Protein AF-A0A542KG30-F1 (afdb_monomer_lite)

Foldseek 3Di:
DLQVVVLVLVVVLVVVQQCCLAPNPQLCNLVQADQQAKEDEVVVGDIATGSNSSSVVRNPDAPQKHKDKDKDPWDKAAPDPFKIKIKIKIFMAIDHPHPDDDDDDDHTQFTWIKIWIWGQDPVRRIHTRYIYTYTPGHDAKDAFDDLQAAQDAPPVRHGDPDGCWIDGAQKIKGDKGWQAGSPPRDHDLDPLSRLLSQLSNQCVSLVHNLQWQEKEKEFQDPVCVVSSVVSLCVSCPPHPPRHHYDYDYDHDDDPSTGMIMITMGGHD

Secondary structure (DSSP, 8-state):
-HHHHHHHHHHHHHHHHHHHHHTS-GGGGGGGEEEEEEEEETTTTEEEESHHHHHHHHHTS-TT-EEEEEEEEEEEEEEETTEEEEEEEEEEEEESS--SSPPPP---SEEEEEEEEEEE-TTS-EEEEEEEEEEEE--S-EEE--TTS--PPPTTSPPPSS-SEEEETTEEEEPPB-S--TTT----SSHHHHHHHHHHHHHHHHS-GGGEEEEEEEES-GGGHHHHHHHHHHHTTT-SSPPEEEEEE---SSTT--EEEEEEEE--

Structure (mmCIF, N/CA/C/O backbone):
data_AF-A0A542KG30-F1
#
_entry.id   AF-A0A542KG30-F1
#
loop_
_atom_site.group_PDB
_atom_site.id
_atom_site.type_symbol
_atom_site.label_atom_id
_atom_site.label_alt_id
_atom_site.label_comp_id
_atom_site.label_asym_id
_atom_site.label_entity_id
_atom_site.label_seq_id
_atom_site.pdbx_PDB_ins_code
_atom_site.Cartn_x
_atom_site.Cartn_y
_atom_site.Cartn_z
_atom_site.occupancy
_atom_site.B_iso_or_equiv
_atom_site.auth_seq_id
_atom_site.auth_comp_id
_atom_site.auth_asym_id
_atom_site.auth_atom_id
_atom_site.pdbx_PDB_model_num
ATOM 1 N N . MET A 1 1 ? -16.023 -14.073 38.966 1.00 80.38 1 MET A N 1
ATOM 2 C CA . MET A 1 1 ? -17.230 -13.705 38.192 1.00 80.38 1 MET A CA 1
ATOM 3 C C . MET A 1 1 ? -17.156 -12.254 37.734 1.00 80.38 1 MET A C 1
ATOM 5 O O . MET A 1 1 ? -17.301 -12.015 36.548 1.00 80.38 1 MET A O 1
ATOM 9 N N . GLU A 1 2 ? -16.859 -11.304 38.626 1.00 87.50 2 GLU A N 1
ATOM 10 C CA . GLU A 1 2 ? -16.780 -9.867 38.296 1.00 87.50 2 GLU A CA 1
ATOM 11 C C . GLU A 1 2 ? -15.780 -9.532 37.181 1.00 87.50 2 GLU A C 1
ATOM 13 O O . GLU A 1 2 ? -16.165 -8.874 36.220 1.00 87.50 2 GLU A O 1
ATOM 18 N N . ASN A 1 3 ? -14.551 -10.064 37.226 1.00 89.88 3 ASN A N 1
ATOM 19 C CA . ASN A 1 3 ? -13.574 -9.842 36.147 1.00 89.88 3 ASN A CA 1
ATOM 20 C C . ASN A 1 3 ? -14.079 -10.339 34.787 1.00 89.88 3 ASN A C 1
ATOM 22 O O . ASN A 1 3 ? -13.940 -9.641 33.794 1.00 89.88 3 ASN A O 1
ATOM 26 N N . LEU A 1 4 ? -14.733 -11.504 34.744 1.00 93.94 4 LEU A N 1
ATOM 27 C CA . LEU A 1 4 ? -15.292 -12.051 33.504 1.00 93.94 4 LEU A CA 1
ATOM 28 C C . LEU A 1 4 ? -16.412 -11.156 32.944 1.00 93.94 4 LEU A C 1
ATOM 30 O O . LEU A 1 4 ? -16.515 -10.976 31.734 1.00 93.94 4 LEU A O 1
ATOM 34 N N . LEU A 1 5 ? -17.246 -10.581 33.818 1.00 96.12 5 LEU A N 1
ATOM 35 C CA . LEU A 1 5 ? -18.285 -9.629 33.417 1.00 96.12 5 LEU A CA 1
ATOM 36 C C . LEU A 1 5 ? -17.677 -8.319 32.897 1.00 96.12 5 LEU A C 1
ATOM 38 O O . LEU A 1 5 ? -18.142 -7.800 31.884 1.00 96.12 5 LEU A O 1
ATOM 42 N N . ALA A 1 6 ? -16.626 -7.810 33.548 1.00 97.06 6 ALA A N 1
ATOM 43 C CA . ALA A 1 6 ? -15.893 -6.627 33.103 1.00 97.06 6 ALA A CA 1
ATOM 44 C C . ALA A 1 6 ? -15.217 -6.849 31.740 1.00 97.06 6 ALA A C 1
ATOM 46 O O . ALA A 1 6 ? -15.361 -6.019 30.842 1.00 97.06 6 ALA A O 1
ATOM 47 N N . GLU A 1 7 ? -14.557 -7.995 31.548 1.00 97.50 7 GLU A N 1
ATOM 48 C CA . GLU A 1 7 ? -13.955 -8.380 30.267 1.00 97.50 7 GLU A CA 1
ATOM 49 C C . GLU A 1 7 ? -14.995 -8.404 29.148 1.00 97.50 7 GLU A C 1
ATOM 51 O O . GLU A 1 7 ? -14.792 -7.786 28.103 1.00 97.50 7 GLU A O 1
ATOM 56 N N . ARG A 1 8 ? -16.144 -9.051 29.384 1.00 98.00 8 ARG A N 1
ATOM 57 C CA . ARG A 1 8 ? -17.229 -9.131 28.396 1.00 98.00 8 ARG A CA 1
ATOM 58 C C . ARG A 1 8 ? -17.868 -7.779 28.106 1.00 98.00 8 ARG A C 1
ATOM 60 O O . ARG A 1 8 ? -18.222 -7.522 26.958 1.00 98.00 8 ARG A O 1
ATOM 67 N N . ALA A 1 9 ? -17.995 -6.909 29.106 1.00 98.19 9 ALA A N 1
ATOM 68 C CA . ALA A 1 9 ? -18.477 -5.546 28.901 1.00 98.19 9 ALA A CA 1
ATOM 69 C C . ALA A 1 9 ? -17.519 -4.744 28.003 1.00 98.19 9 ALA A C 1
ATOM 71 O O . ALA A 1 9 ? -17.963 -4.121 27.040 1.00 98.19 9 ALA A O 1
ATOM 72 N N . CYS A 1 10 ? -16.209 -4.816 28.258 1.00 98.56 10 CYS A N 1
ATOM 73 C CA . CYS A 1 10 ? -15.200 -4.132 27.446 1.00 98.56 10 CYS A CA 1
ATOM 74 C C . CYS A 1 10 ? -15.126 -4.693 26.019 1.00 98.56 10 CYS A C 1
ATOM 76 O O . CYS A 1 10 ? -15.112 -3.933 25.054 1.00 98.56 10 CYS A O 1
ATOM 78 N N . GLU A 1 11 ? -15.145 -6.019 25.862 1.00 98.25 11 GLU A N 1
ATOM 79 C CA . GLU A 1 11 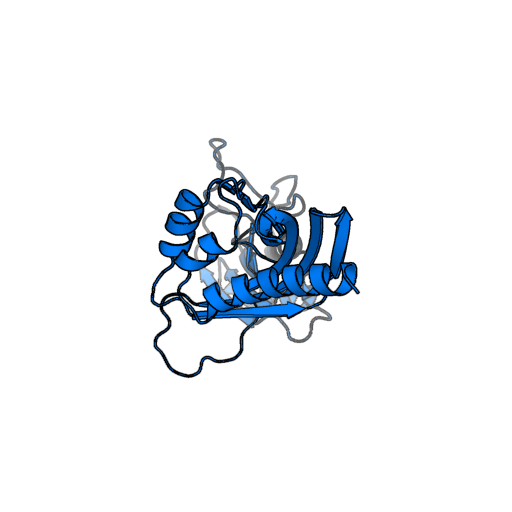? -15.192 -6.675 24.550 1.00 98.25 11 GLU A CA 1
ATOM 80 C C . GLU A 1 11 ? -16.420 -6.231 23.746 1.00 98.25 11 GLU A C 1
ATOM 82 O O . GLU A 1 11 ? -16.314 -5.918 22.559 1.00 98.25 11 GLU A O 1
ATOM 87 N N . ARG A 1 12 ? -17.582 -6.124 24.398 1.00 98.31 12 ARG A N 1
ATOM 88 C CA . ARG A 1 12 ? -18.803 -5.647 23.751 1.00 98.31 12 ARG A CA 1
ATOM 89 C C . ARG A 1 12 ? -18.669 -4.212 23.245 1.00 98.31 12 ARG A C 1
ATOM 91 O O . ARG A 1 12 ? -19.091 -3.956 22.127 1.00 98.31 12 ARG A O 1
ATOM 98 N N . LEU A 1 13 ? -18.022 -3.307 23.985 1.00 98.50 13 LEU A N 1
ATOM 99 C CA . LEU A 1 13 ? -17.750 -1.943 23.500 1.00 98.50 13 LEU A CA 1
ATOM 100 C C . LEU A 1 13 ? -16.895 -1.941 22.225 1.00 98.50 13 LEU A C 1
ATOM 102 O O . LEU A 1 13 ? -17.155 -1.164 21.306 1.00 98.50 13 LEU A O 1
ATOM 106 N N . ILE A 1 14 ? -15.891 -2.822 22.147 1.00 98.38 14 ILE A N 1
ATOM 107 C CA . ILE A 1 14 ? -15.036 -2.965 20.959 1.00 98.38 14 ILE A CA 1
ATOM 108 C C . ILE A 1 14 ? -15.880 -3.370 19.745 1.00 98.38 14 ILE A C 1
ATOM 110 O O . ILE A 1 14 ? -15.743 -2.769 18.675 1.00 98.38 14 ILE A O 1
ATOM 114 N N . LEU A 1 15 ? -16.744 -4.373 19.920 1.00 97.88 15 LEU A N 1
ATOM 115 C CA . LEU A 1 15 ? -17.607 -4.906 18.866 1.00 97.88 15 LEU A CA 1
ATOM 116 C C . LEU A 1 15 ? -18.713 -3.916 18.474 1.00 97.88 15 LEU A C 1
ATOM 118 O O . LEU A 1 15 ? -18.938 -3.693 17.285 1.00 97.88 15 LEU A O 1
ATOM 122 N N . ASP A 1 16 ? -19.346 -3.263 19.446 1.00 98.31 16 ASP A N 1
ATOM 123 C CA . ASP A 1 16 ? -20.390 -2.262 19.218 1.00 98.31 16 ASP A CA 1
ATOM 124 C C . ASP A 1 16 ? -19.833 -1.050 18.466 1.00 98.31 16 ASP A C 1
ATOM 126 O O . ASP A 1 16 ? -20.499 -0.514 17.578 1.00 98.31 16 ASP A O 1
ATOM 130 N N . PHE A 1 17 ? -18.592 -0.644 18.752 1.00 98.38 17 PHE A N 1
ATOM 131 C CA . PHE A 1 17 ? -17.937 0.433 18.013 1.00 98.38 17 PHE A CA 1
ATOM 132 C C . PHE A 1 17 ? -17.840 0.103 16.524 1.00 98.38 17 PHE A C 1
ATOM 134 O O . PHE A 1 17 ? -18.236 0.911 15.684 1.00 98.38 17 PHE A O 1
ATOM 141 N N . VAL A 1 18 ? -17.327 -1.080 16.169 1.00 97.19 18 VAL A N 1
ATOM 142 C CA . VAL A 1 18 ? -17.179 -1.445 14.752 1.00 97.19 18 VAL A CA 1
ATOM 143 C C . VAL A 1 18 ? -18.524 -1.727 14.093 1.00 97.19 18 VAL A C 1
ATOM 145 O O . VAL A 1 18 ? -18.718 -1.336 12.944 1.00 97.19 18 VAL A O 1
ATOM 148 N N . HIS A 1 19 ? -19.477 -2.300 14.831 1.00 97.56 19 HIS A N 1
ATOM 149 C CA . HIS A 1 19 ? -20.840 -2.513 14.359 1.00 97.56 19 HIS A CA 1
ATOM 150 C C . HIS A 1 19 ? -21.508 -1.188 13.978 1.00 97.56 19 HIS A C 1
ATOM 152 O O . HIS A 1 19 ? -22.005 -1.055 12.863 1.00 97.56 19 HIS A O 1
ATOM 158 N N . ARG A 1 20 ? -21.445 -0.171 14.847 1.00 97.44 20 ARG A N 1
ATOM 159 C CA . ARG A 1 20 ? -21.980 1.172 14.565 1.00 97.44 20 ARG A CA 1
ATOM 160 C C . ARG A 1 20 ? -21.289 1.841 13.370 1.00 97.44 20 ARG A C 1
ATOM 162 O O . ARG A 1 20 ? -21.942 2.571 12.639 1.00 97.44 20 ARG A O 1
ATOM 169 N N . LEU A 1 21 ? -19.998 1.585 13.130 1.00 96.31 21 LEU A N 1
ATOM 170 C CA . LEU A 1 21 ? -19.292 2.120 11.954 1.00 96.31 21 LEU A CA 1
ATOM 171 C C . LEU A 1 21 ? -19.657 1.443 10.628 1.00 96.31 21 LEU A C 1
ATOM 173 O O . LEU A 1 21 ? -19.486 2.073 9.580 1.00 96.31 21 LEU A O 1
ATOM 177 N N . ASP A 1 22 ? -20.043 0.167 10.670 1.00 95.88 22 ASP A N 1
ATOM 178 C CA . ASP A 1 22 ? -20.267 -0.666 9.484 1.00 95.88 22 ASP A CA 1
ATOM 179 C C . ASP A 1 22 ? -21.749 -0.825 9.125 1.00 95.88 22 ASP A C 1
ATOM 181 O O . ASP A 1 22 ? -22.086 -0.950 7.946 1.00 95.88 22 ASP A O 1
ATOM 185 N N . LEU A 1 23 ? -22.619 -0.879 10.133 1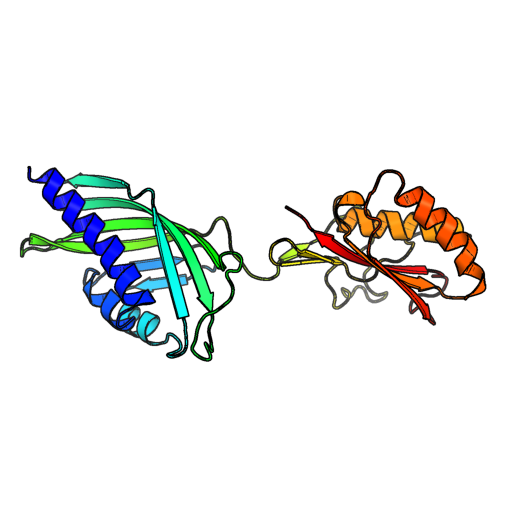.00 95.00 23 LEU A N 1
ATOM 186 C CA . LEU A 1 23 ? -24.037 -1.227 10.006 1.00 95.00 23 LEU A CA 1
ATOM 187 C C . LEU A 1 23 ? -24.983 -0.265 10.734 1.00 95.00 23 LEU A C 1
ATOM 189 O O . LEU A 1 23 ? -26.187 -0.355 10.520 1.00 95.00 23 LEU A O 1
ATOM 193 N N . GLY A 1 24 ? -24.467 0.607 11.601 1.00 92.00 24 GLY A N 1
ATOM 194 C CA . GLY A 1 24 ? -25.269 1.569 12.353 1.00 92.00 24 GLY A CA 1
ATOM 195 C C . GLY A 1 24 ? -24.979 3.012 11.959 1.00 92.00 24 GLY A C 1
ATOM 196 O O . GLY A 1 24 ? -24.455 3.291 10.884 1.00 92.00 24 GLY A O 1
ATOM 197 N N . GLU A 1 25 ? -25.297 3.922 12.877 1.00 94.94 25 GLU A N 1
ATOM 198 C CA . GLU A 1 25 ? -25.059 5.355 12.724 1.00 94.94 25 GLU A CA 1
ATOM 199 C C . GLU A 1 25 ? -23.664 5.724 13.243 1.00 94.94 25 GLU A C 1
ATOM 201 O O . GLU A 1 25 ? -23.448 5.715 14.462 1.00 94.94 25 GLU A O 1
ATOM 206 N N . PRO A 1 26 ? -22.697 6.094 12.384 1.00 96.31 26 PRO A N 1
ATOM 207 C CA . PRO A 1 26 ? -21.315 6.2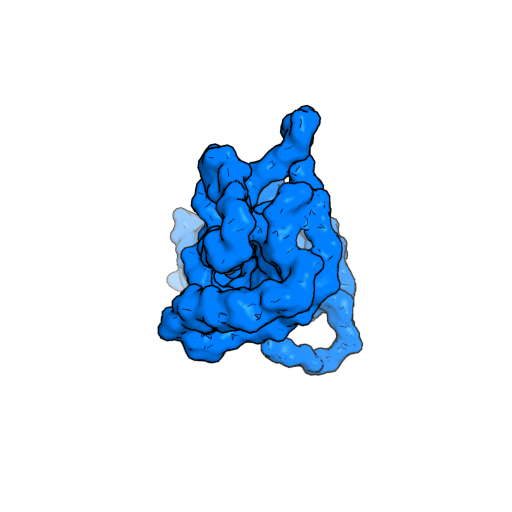40 12.821 1.00 96.31 26 PRO A CA 1
ATOM 208 C C . PRO A 1 26 ? -21.106 7.317 13.886 1.00 96.31 26 PRO A C 1
ATOM 210 O O . PRO A 1 26 ? -20.252 7.149 14.749 1.00 96.31 26 PRO A O 1
ATOM 213 N N . ALA A 1 27 ? -21.899 8.393 13.879 1.00 97.50 27 ALA A N 1
ATOM 214 C CA . ALA A 1 27 ? -21.835 9.442 14.899 1.00 97.50 27 ALA A CA 1
ATOM 215 C C . ALA A 1 27 ? -22.077 8.900 16.323 1.00 97.50 27 ALA A C 1
ATOM 217 O O . ALA A 1 27 ? -21.493 9.394 17.288 1.00 97.50 27 ALA A O 1
ATOM 218 N N . THR A 1 28 ? -22.892 7.848 16.458 1.00 98.12 28 THR A N 1
ATOM 219 C CA . THR A 1 28 ? -23.265 7.272 17.759 1.00 98.12 28 THR A CA 1
ATOM 220 C C . THR A 1 28 ? -22.117 6.528 18.432 1.00 98.12 28 THR A 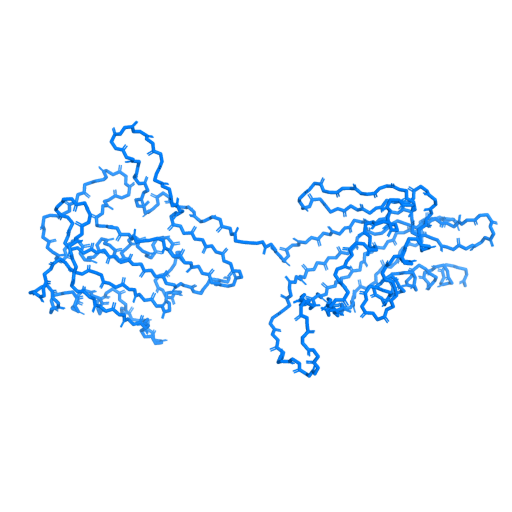C 1
ATOM 222 O O . THR A 1 28 ? -22.201 6.256 19.624 1.00 98.12 28 THR A O 1
ATOM 225 N N . VAL A 1 29 ? -21.004 6.221 17.749 1.00 98.06 29 VAL A N 1
ATOM 226 C CA . VAL A 1 29 ? -19.842 5.600 18.420 1.00 98.06 29 VAL A CA 1
ATOM 227 C C . VAL A 1 29 ? -19.302 6.459 19.559 1.00 98.06 29 VAL A C 1
ATOM 229 O O . VAL A 1 29 ? -18.720 5.918 20.491 1.00 98.06 29 VAL A O 1
ATOM 232 N N . ALA A 1 30 ? -19.522 7.776 19.513 1.00 98.38 30 ALA A N 1
ATOM 233 C CA . ALA A 1 30 ? -19.139 8.695 20.575 1.00 98.38 30 ALA A CA 1
ATOM 234 C C . ALA A 1 30 ? -19.770 8.333 21.933 1.00 98.38 30 ALA A C 1
ATOM 236 O O . ALA A 1 30 ? -19.153 8.534 22.973 1.00 98.38 30 ALA A O 1
ATOM 237 N N . GLU A 1 31 ? -20.967 7.745 21.945 1.00 98.19 31 GLU A N 1
ATOM 238 C CA . GLU A 1 31 ? -21.658 7.330 23.175 1.00 98.19 31 GLU A CA 1
ATOM 239 C C . GLU A 1 31 ? -20.958 6.171 23.895 1.00 98.19 31 GLU A C 1
ATOM 241 O O . GLU A 1 31 ? -21.182 5.967 25.083 1.00 98.19 31 GLU A O 1
ATOM 246 N N . LEU A 1 32 ? -20.097 5.429 23.192 1.00 98.50 32 LEU A N 1
ATOM 247 C CA . LEU A 1 32 ? -19.308 4.339 23.770 1.00 98.50 32 LEU A CA 1
ATOM 248 C C . LEU A 1 32 ? -18.095 4.846 24.560 1.00 98.50 32 LEU A C 1
ATOM 250 O O . LEU A 1 32 ? -17.443 4.056 25.243 1.00 98.50 32 LEU A O 1
ATOM 254 N N . PHE A 1 33 ? -17.764 6.135 24.445 1.00 98.75 33 PHE A N 1
ATOM 255 C CA . PHE A 1 33 ? -16.618 6.750 25.105 1.00 98.75 33 PHE A CA 1
ATOM 256 C C . PHE A 1 33 ? -17.016 7.450 26.398 1.00 98.75 33 PHE A C 1
ATOM 258 O O . PHE A 1 33 ? -18.158 7.884 26.553 1.00 98.75 33 PHE A O 1
ATOM 265 N N . THR A 1 34 ? -16.058 7.633 27.306 1.00 98.56 34 THR A N 1
ATOM 266 C CA . THR A 1 34 ? -16.169 8.614 28.391 1.00 98.56 34 THR A CA 1
ATOM 267 C C . THR A 1 34 ? -16.312 10.032 27.821 1.00 98.56 34 THR A C 1
ATOM 269 O O . THR A 1 34 ? -16.085 10.273 26.634 1.00 98.56 34 THR A O 1
ATOM 272 N N . GLU A 1 35 ? -16.741 10.989 28.644 1.00 97.81 35 GLU A N 1
ATOM 273 C CA . GLU A 1 35 ? -16.917 12.382 28.205 1.00 97.81 35 GLU A CA 1
ATOM 274 C C . GLU A 1 35 ? -15.598 13.001 27.706 1.00 97.81 35 GLU A C 1
ATOM 276 O O . GLU A 1 35 ? -15.578 13.647 26.658 1.00 97.81 35 GLU A O 1
ATOM 281 N N . ASP A 1 36 ? -14.498 12.682 28.394 1.00 98.06 36 ASP A N 1
ATOM 282 C CA . ASP A 1 36 ? -13.099 13.005 28.080 1.00 98.06 36 ASP A CA 1
ATOM 283 C C . ASP A 1 36 ? -12.436 12.012 27.102 1.00 98.06 36 ASP A C 1
ATOM 285 O O . ASP A 1 36 ? -11.216 11.999 26.957 1.00 98.06 36 ASP A O 1
ATOM 289 N N . GLY A 1 37 ? -13.216 11.142 26.455 1.00 98.19 37 GLY A N 1
ATOM 290 C CA . GLY A 1 37 ? -12.682 10.039 25.665 1.00 98.19 37 GLY A CA 1
ATOM 291 C C . GLY A 1 37 ? -11.840 10.486 24.468 1.00 98.19 37 GLY A C 1
ATOM 292 O O . GLY A 1 37 ? -12.140 11.481 23.804 1.00 98.19 37 GLY A O 1
ATOM 293 N N . VAL A 1 38 ? -10.798 9.713 24.153 1.00 98.56 38 VAL A N 1
ATOM 294 C CA . VAL A 1 38 ? -9.840 10.033 23.081 1.00 98.56 38 VAL A CA 1
ATOM 295 C C . VAL A 1 38 ? -9.819 8.951 22.008 1.00 98.56 38 VAL A C 1
ATOM 297 O O . VAL A 1 38 ? -9.747 7.761 22.309 1.00 98.56 38 VAL A O 1
ATOM 300 N N . CYS A 1 39 ? -9.777 9.353 20.738 1.00 97.88 39 CYS A N 1
ATOM 301 C CA . CYS A 1 39 ? -9.402 8.469 19.640 1.00 97.88 39 CYS A CA 1
ATOM 302 C C . CYS A 1 39 ? -8.213 9.043 18.867 1.00 97.88 39 CYS A C 1
ATOM 304 O O . CYS A 1 39 ? -8.199 10.222 18.509 1.00 97.88 39 CYS A O 1
ATOM 306 N N . GLN A 1 40 ? -7.205 8.213 18.610 1.00 97.38 40 GLN A N 1
ATOM 307 C CA . GLN A 1 40 ? -5.964 8.650 17.981 1.00 97.38 40 GLN A CA 1
ATOM 308 C C . GLN A 1 40 ? -5.457 7.673 16.920 1.00 97.38 40 GLN A C 1
ATOM 310 O O . GLN A 1 40 ? -5.647 6.460 17.002 1.00 97.38 40 GLN A O 1
ATOM 315 N N . TRP A 1 41 ? -4.792 8.240 15.921 1.00 94.69 41 TRP A N 1
ATOM 316 C CA . TRP A 1 41 ? -4.138 7.563 14.811 1.00 94.69 41 TRP A CA 1
ATOM 317 C C . TRP A 1 41 ? -2.703 8.094 14.766 1.00 94.69 41 TRP A C 1
ATOM 319 O O . TRP A 1 41 ? -2.487 9.189 14.236 1.00 94.69 41 TRP A O 1
ATOM 329 N N . PRO A 1 42 ? -1.734 7.377 15.367 1.00 89.38 42 PRO A N 1
ATOM 330 C CA . PRO A 1 42 ? -0.334 7.798 15.357 1.00 89.38 42 PRO A CA 1
ATOM 331 C C . PRO A 1 42 ? 0.179 7.995 13.928 1.00 89.38 42 PRO A C 1
ATOM 333 O O . PRO A 1 42 ? 0.812 9.005 13.622 1.00 89.38 42 PRO A O 1
ATOM 336 N N . GLU A 1 43 ? -0.206 7.082 13.032 1.00 78.19 43 GLU A N 1
ATOM 337 C CA . GLU A 1 43 ? -0.015 7.226 11.592 1.00 78.19 43 GLU A CA 1
ATOM 338 C C . GLU A 1 43 ? -0.848 8.415 11.077 1.00 78.19 43 GLU A C 1
ATOM 340 O O . GLU A 1 43 ? -2.084 8.385 11.088 1.00 78.19 43 GLU A O 1
ATOM 345 N N . GLY A 1 44 ? -0.172 9.488 10.656 1.00 76.88 44 GLY A N 1
ATOM 346 C CA . GLY A 1 44 ? -0.804 10.750 10.249 1.00 76.88 44 GLY A CA 1
ATOM 347 C C . GLY A 1 44 ? -1.076 11.742 11.387 1.00 76.88 44 GLY A C 1
ATOM 348 O O . GLY A 1 44 ? -1.742 12.746 11.144 1.00 76.88 44 GLY A O 1
ATOM 349 N N . GLN A 1 45 ? -0.571 11.480 12.602 1.00 87.44 45 GLN A N 1
ATOM 350 C CA . GLN A 1 45 ? -0.579 12.404 13.750 1.00 87.44 45 GLN A CA 1
ATOM 351 C C . GLN A 1 45 ? -1.966 12.977 14.096 1.00 87.44 45 GLN A C 1
ATOM 353 O O . GLN A 1 45 ? -2.099 14.122 14.530 1.00 87.44 45 GLN A O 1
ATOM 358 N N . ARG A 1 46 ? -3.030 12.186 13.909 1.00 93.88 46 ARG A N 1
ATOM 359 C CA . ARG A 1 46 ? -4.405 12.633 14.163 1.00 93.88 46 ARG A CA 1
ATOM 360 C C . ARG A 1 46 ? -4.852 12.230 15.562 1.00 93.88 46 ARG A C 1
ATOM 362 O O . ARG A 1 46 ? -4.783 11.057 15.926 1.00 93.88 46 ARG A O 1
ATOM 369 N N . ARG A 1 47 ? -5.420 13.180 16.301 1.00 97.38 47 ARG A N 1
ATOM 370 C CA . ARG A 1 47 ? -6.028 12.967 17.619 1.00 97.38 47 ARG A CA 1
ATOM 371 C C . ARG A 1 47 ? -7.350 13.720 17.705 1.00 97.38 47 ARG A C 1
ATOM 373 O O . ARG A 1 47 ? -7.415 14.879 17.313 1.00 97.38 47 ARG A O 1
ATOM 380 N N . ILE A 1 48 ? -8.380 13.051 18.208 1.00 98.25 48 ILE A N 1
ATOM 381 C CA . ILE A 1 48 ? -9.706 13.613 18.463 1.00 98.25 48 ILE A CA 1
ATOM 382 C C . ILE A 1 48 ? -10.039 13.338 19.925 1.00 98.25 48 ILE A C 1
ATOM 384 O O . ILE A 1 48 ? -9.923 12.201 20.382 1.00 98.25 48 ILE A O 1
ATOM 388 N N . GLU A 1 49 ? -10.426 14.377 20.652 1.00 98.38 49 GLU A N 1
ATOM 389 C CA . GLU A 1 49 ? -10.609 14.339 22.100 1.00 98.38 49 GLU A CA 1
ATOM 390 C C . GLU A 1 49 ? -11.951 14.956 22.477 1.00 98.38 49 GLU A C 1
ATOM 392 O O . GLU A 1 49 ? -12.326 16.009 21.960 1.00 98.38 49 GLU A O 1
ATOM 397 N N . GLY A 1 50 ? -12.672 14.272 23.361 1.00 98.31 50 GLY A N 1
ATOM 398 C CA . GLY A 1 50 ? -13.998 14.658 23.814 1.00 98.31 50 GLY A CA 1
ATOM 399 C C . GLY A 1 50 ? -15.120 14.035 22.985 1.00 98.31 50 GLY A C 1
ATOM 400 O O . GLY A 1 50 ? -15.061 13.937 21.753 1.00 98.31 50 GLY A O 1
ATOM 401 N N . ARG A 1 51 ? -16.194 13.640 23.675 1.00 97.94 51 ARG A N 1
ATOM 402 C CA . ARG A 1 51 ? -17.353 12.958 23.077 1.00 97.94 51 ARG A CA 1
ATOM 403 C C . ARG A 1 51 ? -17.973 13.735 21.907 1.00 97.94 51 ARG A C 1
ATOM 405 O O . ARG A 1 51 ? -18.315 13.140 20.885 1.00 97.94 51 ARG A O 1
ATOM 412 N N .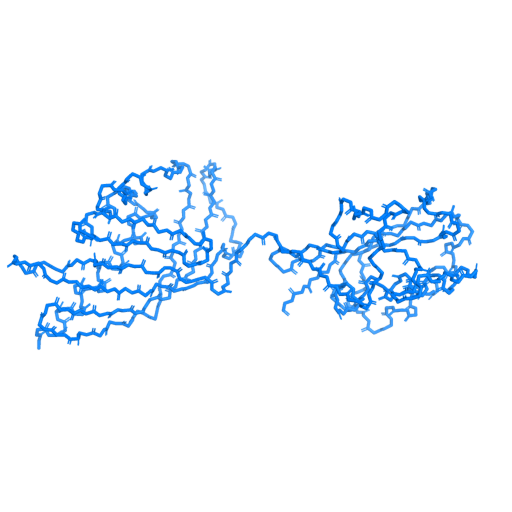 ASP A 1 52 ? -18.083 15.054 22.014 1.00 98.31 52 ASP A N 1
ATOM 413 C CA . ASP A 1 52 ? -18.696 15.887 20.971 1.00 98.31 52 ASP A CA 1
ATOM 414 C C . ASP A 1 52 ? -17.832 15.997 19.708 1.00 98.31 52 ASP A C 1
ATOM 416 O O . ASP A 1 52 ? -18.343 15.916 18.583 1.00 98.31 52 ASP A O 1
ATOM 420 N N . ALA A 1 53 ? -16.512 16.096 19.880 1.00 98.31 53 ALA A N 1
ATOM 421 C CA . ALA A 1 53 ? -15.567 16.093 18.770 1.00 98.31 53 ALA A CA 1
ATOM 422 C C . ALA A 1 53 ? -15.557 14.731 18.062 1.00 98.31 53 ALA A C 1
ATOM 424 O O . ALA A 1 53 ? -15.587 14.672 16.831 1.00 98.31 53 ALA A O 1
ATOM 425 N N . LEU A 1 54 ? -15.595 13.633 18.828 1.00 98.50 54 LEU A N 1
ATOM 426 C CA . LEU A 1 54 ? -15.724 12.280 18.284 1.00 98.50 54 LEU A CA 1
ATOM 427 C C . LEU A 1 54 ? -17.021 12.129 17.481 1.00 98.50 54 LEU A C 1
ATOM 429 O O . LEU A 1 54 ? -16.979 11.635 16.353 1.00 98.50 54 LEU A O 1
ATOM 433 N N . ARG A 1 55 ? -18.158 12.601 18.009 1.00 98.44 55 ARG A N 1
ATOM 434 C CA . ARG A 1 55 ? -19.452 12.548 17.308 1.00 98.44 55 ARG A CA 1
ATOM 435 C C . ARG A 1 55 ? -19.384 13.262 15.965 1.00 98.44 55 ARG A C 1
ATOM 437 O O . ARG A 1 55 ? -19.800 12.702 14.955 1.00 98.44 55 ARG A O 1
ATOM 444 N N . THR A 1 56 ? -18.817 14.466 15.954 1.00 98.25 56 THR A N 1
ATOM 445 C CA . THR A 1 56 ? -18.643 15.273 14.740 1.00 98.25 56 THR A CA 1
ATOM 446 C C . THR A 1 56 ? -17.752 14.555 13.731 1.00 98.25 56 THR A C 1
ATOM 448 O O . THR A 1 56 ? -18.121 14.389 12.570 1.00 98.25 56 THR A O 1
ATOM 451 N N . TYR A 1 57 ? -16.598 14.062 14.183 1.00 97.31 57 TYR A N 1
ATOM 452 C CA . TYR A 1 57 ? -15.628 13.380 13.335 1.00 97.31 57 TYR A CA 1
ATOM 453 C C . TYR A 1 57 ? -16.198 12.110 12.691 1.00 97.31 57 TYR A C 1
ATOM 455 O O . TYR A 1 57 ? -16.077 11.916 11.481 1.00 97.31 57 TYR A O 1
ATOM 463 N N . PHE A 1 58 ? -16.834 11.237 13.478 1.00 96.88 58 PHE A N 1
ATOM 464 C CA . PHE A 1 58 ? -17.422 10.014 12.938 1.00 96.88 58 PHE A CA 1
ATOM 465 C C . PHE A 1 58 ? -18.705 10.286 12.145 1.00 96.88 58 PHE A C 1
ATOM 467 O O . PHE A 1 58 ? -18.970 9.564 11.189 1.00 96.88 58 PHE A O 1
ATOM 474 N N . GLY A 1 59 ? -19.456 11.339 12.471 1.00 96.38 59 GLY A N 1
ATOM 475 C CA . GLY A 1 59 ? -20.627 11.774 11.708 1.00 96.38 59 GLY A CA 1
ATOM 476 C C . GLY A 1 59 ? -20.296 12.334 10.323 1.00 96.38 59 GLY A C 1
ATOM 477 O O . GLY A 1 59 ? -21.095 12.189 9.409 1.00 96.38 59 GLY A O 1
ATOM 478 N N . ALA A 1 60 ? -19.096 12.887 10.120 1.00 95.62 60 ALA A N 1
ATOM 479 C CA . ALA A 1 60 ? -18.645 13.413 8.826 1.00 95.62 60 ALA A CA 1
ATOM 480 C C . ALA A 1 60 ? -18.290 12.326 7.784 1.00 95.62 60 ALA A C 1
ATOM 482 O O . ALA A 1 60 ? -17.719 12.621 6.731 1.00 95.62 60 ALA A O 1
ATOM 483 N N . ARG A 1 61 ? -18.563 11.047 8.072 1.00 91.69 61 ARG A N 1
ATOM 484 C CA . ARG A 1 61 ? -18.312 9.946 7.133 1.00 91.69 61 ARG A CA 1
ATOM 485 C C . ARG A 1 61 ? -19.267 10.047 5.932 1.00 91.69 61 ARG A C 1
ATOM 487 O O . ARG A 1 61 ? -20.438 10.351 6.134 1.00 91.69 61 ARG A O 1
ATOM 494 N N . PRO A 1 62 ? -18.804 9.741 4.704 1.00 91.31 62 PRO A N 1
ATOM 495 C CA . PRO A 1 62 ? -19.682 9.679 3.538 1.00 91.31 62 PRO A CA 1
ATOM 496 C C . PRO A 1 62 ? -20.838 8.701 3.766 1.00 91.31 62 PRO A C 1
ATOM 498 O O . PRO A 1 62 ? -20.611 7.585 4.239 1.00 91.31 62 PRO A O 1
ATOM 501 N N . ALA A 1 63 ? -22.059 9.116 3.426 1.00 87.88 63 ALA A N 1
ATOM 502 C CA . ALA A 1 63 ? -23.262 8.297 3.597 1.00 87.88 63 ALA A CA 1
ATOM 503 C C . ALA A 1 63 ? -23.275 7.060 2.679 1.00 87.88 63 ALA A C 1
ATOM 505 O O . ALA A 1 63 ? -23.897 6.052 2.991 1.00 87.88 63 ALA A O 1
ATOM 506 N N . ASP A 1 64 ? -22.550 7.124 1.564 1.00 90.44 64 ASP A N 1
ATOM 507 C CA . ASP A 1 64 ? -22.384 6.055 0.577 1.00 90.44 64 ASP A CA 1
ATOM 508 C C . ASP A 1 64 ? -21.178 5.139 0.866 1.00 90.44 64 ASP A C 1
ATOM 510 O O . ASP A 1 64 ? -20.804 4.303 0.037 1.00 90.44 64 ASP A O 1
ATOM 514 N N . ARG A 1 65 ? -20.544 5.286 2.037 1.00 92.75 65 ARG A N 1
ATOM 515 C CA . ARG A 1 65 ? -19.425 4.441 2.454 1.00 92.75 65 ARG A CA 1
ATOM 516 C C . ARG A 1 65 ? -19.923 3.067 2.882 1.00 92.75 65 ARG A C 1
ATOM 518 O O . ARG A 1 65 ? -20.498 2.902 3.955 1.00 92.75 65 ARG A O 1
ATOM 525 N N . LEU A 1 66 ? -19.549 2.049 2.119 1.00 92.88 66 LEU A N 1
ATOM 526 C CA . LEU A 1 66 ? -19.613 0.661 2.553 1.00 92.88 66 LEU A CA 1
ATOM 527 C C . LEU A 1 66 ? -18.339 0.321 3.336 1.00 92.88 66 LEU A C 1
ATOM 529 O O . LEU A 1 66 ? -17.234 0.444 2.805 1.00 92.88 66 LEU A O 1
ATOM 533 N N . SER A 1 67 ? -18.458 -0.151 4.580 1.00 93.88 67 SER A N 1
ATOM 534 C CA . SER A 1 67 ? -17.327 -0.763 5.289 1.00 93.88 67 SER A CA 1
ATOM 535 C C . SER A 1 67 ? -17.689 -2.036 6.039 1.00 93.88 67 SER A C 1
ATOM 537 O O . SER A 1 67 ? -18.806 -2.189 6.523 1.00 93.88 67 SER A O 1
ATOM 539 N N . ARG A 1 68 ? -16.734 -2.965 6.126 1.00 94.81 68 ARG A N 1
ATOM 540 C CA . ARG A 1 68 ? -16.814 -4.172 6.955 1.00 94.81 68 ARG A CA 1
ATOM 541 C C . ARG A 1 68 ? -15.484 -4.392 7.657 1.00 94.81 68 ARG A C 1
ATOM 543 O O . ARG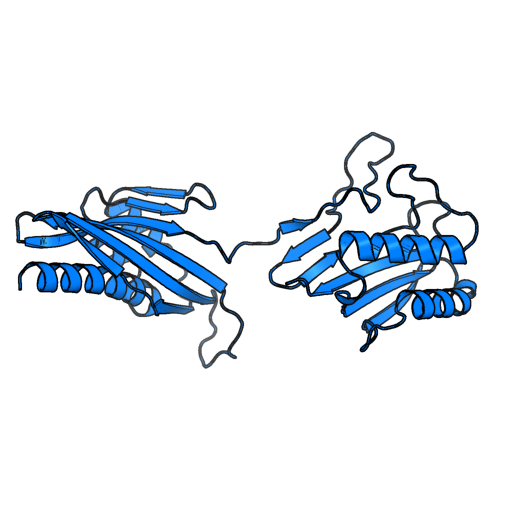 A 1 68 ? -14.448 -4.493 6.999 1.00 94.81 68 ARG A O 1
ATOM 550 N N . ARG A 1 69 ? -15.513 -4.468 8.982 1.00 96.19 69 ARG A N 1
ATOM 551 C CA . ARG A 1 69 ? -14.377 -4.820 9.828 1.00 96.19 69 ARG A CA 1
ATOM 552 C C . ARG A 1 69 ? -14.548 -6.238 10.331 1.00 96.19 69 ARG A C 1
ATOM 554 O O . ARG A 1 69 ? -15.492 -6.547 11.049 1.00 96.19 69 ARG A O 1
ATOM 561 N N . VAL A 1 70 ? -13.602 -7.091 9.968 1.00 95.81 70 VAL A N 1
ATOM 562 C CA . VAL A 1 70 ? -13.476 -8.426 10.547 1.00 95.81 70 VAL A CA 1
ATOM 563 C C . VAL A 1 70 ? -12.572 -8.297 11.764 1.00 95.81 70 VAL A C 1
ATOM 565 O O . VAL A 1 70 ? -11.387 -7.997 11.615 1.00 95.81 70 VAL A O 1
ATOM 568 N N . MET A 1 71 ? -13.152 -8.471 12.951 1.00 97.19 71 MET A N 1
ATOM 569 C CA . MET A 1 71 ? -12.443 -8.407 14.230 1.00 97.19 71 MET A CA 1
ATOM 570 C C . MET A 1 71 ? -11.976 -9.799 14.654 1.00 97.19 71 MET A C 1
ATOM 572 O O . MET A 1 71 ? -12.718 -10.768 14.511 1.00 97.19 71 MET A O 1
ATOM 576 N N . SER A 1 72 ? -10.768 -9.894 15.205 1.00 96.38 72 SER A N 1
ATOM 577 C CA . SER A 1 72 ? -10.222 -11.128 15.783 1.00 96.38 72 SER A CA 1
ATOM 578 C C . SER A 1 72 ? -9.230 -10.806 16.904 1.00 96.38 72 SER A C 1
ATOM 580 O O . SER A 1 72 ? -8.896 -9.642 17.136 1.00 96.38 72 SER A O 1
ATOM 582 N N . ASN A 1 73 ? -8.752 -11.840 17.602 1.00 97.31 73 ASN A N 1
ATOM 583 C CA . ASN A 1 73 ? -7.676 -11.750 18.594 1.00 97.31 73 ASN A CA 1
ATOM 584 C C . ASN A 1 73 ? -7.951 -10.667 19.655 1.00 97.31 73 ASN A C 1
ATOM 586 O O . ASN A 1 73 ? -7.052 -9.918 20.036 1.00 97.31 73 ASN A O 1
ATOM 590 N N . VAL A 1 74 ? -9.209 -10.559 20.095 1.00 97.94 74 VAL A N 1
ATOM 591 C CA . VAL A 1 74 ? -9.616 -9.604 21.126 1.00 97.94 74 VAL A CA 1
ATOM 592 C C . VAL A 1 74 ? -9.127 -10.115 22.473 1.00 97.94 74 VAL A C 1
ATOM 594 O O . VAL A 1 74 ? -9.553 -11.167 22.945 1.00 97.94 74 VAL A O 1
ATOM 597 N N . ARG A 1 75 ? -8.213 -9.369 23.085 1.00 98.25 75 ARG A N 1
ATOM 598 C CA . ARG A 1 75 ? -7.652 -9.673 24.397 1.00 98.25 75 ARG A CA 1
ATOM 599 C C . ARG A 1 75 ? -7.910 -8.499 25.320 1.00 98.25 75 ARG A C 1
ATOM 601 O O . ARG A 1 75 ? -7.282 -7.457 25.159 1.00 98.25 75 ARG A O 1
ATOM 608 N N . VAL A 1 76 ? -8.791 -8.694 26.292 1.00 98.62 76 VAL A N 1
ATOM 609 C CA . VAL A 1 76 ? -9.049 -7.735 27.371 1.00 98.62 76 VAL A CA 1
ATOM 610 C C . VAL A 1 76 ? -8.242 -8.143 28.602 1.00 98.62 76 VAL A C 1
ATOM 612 O O . VAL A 1 76 ? -8.074 -9.329 28.869 1.00 98.62 76 VAL A O 1
ATOM 615 N N . THR A 1 77 ? -7.714 -7.168 29.335 1.00 98.44 77 THR A N 1
ATOM 616 C CA . THR A 1 77 ? -7.053 -7.360 30.630 1.00 98.44 77 THR A CA 1
ATOM 617 C C . THR A 1 77 ? -7.654 -6.377 31.628 1.00 98.44 77 THR A C 1
ATOM 619 O O . THR A 1 77 ? -7.518 -5.167 31.461 1.00 98.44 77 THR A O 1
ATOM 622 N N . VAL A 1 78 ? -8.323 -6.881 32.667 1.00 98.19 78 VAL A N 1
ATOM 623 C CA . VAL A 1 78 ? -8.821 -6.048 33.775 1.00 98.19 78 VAL A CA 1
ATOM 624 C C . VAL A 1 78 ? -7.635 -5.647 34.646 1.00 98.19 78 VAL A C 1
ATOM 626 O O . VAL A 1 78 ? -6.955 -6.503 35.209 1.00 98.19 78 VAL A O 1
ATOM 629 N N . THR A 1 79 ? -7.361 -4.348 34.728 1.00 97.56 79 THR A N 1
ATOM 630 C CA . THR A 1 79 ? -6.180 -3.795 35.412 1.00 97.56 79 THR A CA 1
ATOM 631 C C . THR A 1 79 ? -6.493 -3.261 36.807 1.00 97.56 79 THR A C 1
ATOM 633 O O . THR A 1 79 ? -5.579 -3.005 37.586 1.00 97.56 79 THR A O 1
ATOM 636 N N . GLY A 1 80 ? -7.773 -3.102 37.138 1.00 96.25 80 GLY A N 1
ATOM 637 C CA . GLY A 1 80 ? -8.251 -2.669 38.445 1.00 96.25 80 GLY A CA 1
ATOM 638 C C . GLY A 1 80 ? -9.777 -2.761 38.542 1.00 96.25 80 GLY A C 1
ATOM 639 O O . GLY A 1 80 ? -10.418 -3.197 37.586 1.00 96.25 80 GLY A O 1
ATOM 640 N N . PRO A 1 81 ? -10.375 -2.334 39.670 1.00 95.44 81 PRO A N 1
ATOM 641 C CA . PRO A 1 81 ? -11.827 -2.406 39.878 1.00 95.44 81 PRO A CA 1
ATOM 642 C C . PRO A 1 81 ? -12.643 -1.676 38.801 1.00 95.44 81 PRO A C 1
ATOM 644 O O . PRO A 1 81 ? -13.700 -2.152 38.392 1.00 95.44 81 PRO A O 1
ATOM 647 N N . ASP A 1 82 ? -12.105 -0.555 38.312 1.00 97.75 82 ASP A N 1
ATOM 648 C CA . ASP A 1 82 ? -12.779 0.353 37.379 1.00 97.75 82 ASP A CA 1
ATOM 649 C C . ASP A 1 82 ? -11.947 0.637 36.118 1.00 97.75 82 ASP A C 1
ATOM 651 O O . ASP A 1 82 ? -12.227 1.585 35.382 1.00 97.75 82 ASP A O 1
ATOM 655 N N . THR A 1 83 ? -10.897 -0.152 35.866 1.00 98.50 83 THR A N 1
ATOM 656 C CA . THR A 1 83 ? -10.000 0.031 34.716 1.00 98.50 83 THR A CA 1
ATOM 657 C C . THR A 1 83 ? -9.692 -1.286 34.014 1.00 98.50 83 THR A C 1
ATOM 659 O O . THR A 1 83 ? -9.510 -2.331 34.642 1.00 98.50 83 THR A O 1
ATOM 662 N N . ALA A 1 84 ? -9.605 -1.227 32.688 1.00 98.75 84 ALA A N 1
ATOM 663 C CA . ALA A 1 84 ? -9.167 -2.339 31.855 1.00 98.75 84 ALA A CA 1
ATOM 664 C C . ALA A 1 84 ? -8.443 -1.818 30.611 1.00 98.75 84 ALA A C 1
ATOM 666 O O . ALA A 1 84 ? -8.604 -0.659 30.222 1.00 98.75 84 ALA A O 1
ATOM 667 N N . THR A 1 85 ? -7.680 -2.684 29.958 1.00 98.75 85 THR A N 1
ATOM 668 C CA . THR A 1 85 ? -7.079 -2.422 28.647 1.00 98.75 85 THR A CA 1
ATOM 669 C C . THR A 1 85 ? -7.414 -3.542 27.677 1.00 98.75 85 THR A C 1
ATOM 671 O O . THR A 1 85 ? -7.756 -4.652 28.092 1.00 98.75 85 THR A O 1
ATOM 674 N N . ALA A 1 86 ? -7.334 -3.274 26.377 1.00 98.75 86 ALA A N 1
ATOM 675 C CA . ALA A 1 86 ? -7.449 -4.328 25.382 1.00 98.75 86 ALA A CA 1
ATOM 676 C C . ALA A 1 86 ? -6.579 -4.099 24.154 1.00 98.75 86 ALA A C 1
ATOM 678 O O . ALA A 1 86 ? -6.293 -2.969 23.765 1.00 98.75 86 ALA A O 1
ATOM 679 N N . THR A 1 87 ? -6.241 -5.208 23.503 1.00 98.62 87 THR A N 1
ATOM 680 C CA . THR A 1 87 ? -5.774 -5.224 22.118 1.00 98.62 87 THR A CA 1
ATOM 681 C C . THR A 1 87 ? -6.789 -5.990 21.284 1.00 98.62 87 THR A C 1
ATOM 683 O O . THR A 1 87 ? -7.212 -7.080 21.672 1.00 98.62 87 THR A O 1
ATOM 686 N N . SER A 1 88 ? -7.188 -5.444 20.138 1.00 98.44 88 SER A N 1
ATOM 687 C CA . SER A 1 88 ? -8.073 -6.135 19.193 1.00 98.44 88 SER A CA 1
ATOM 688 C C . SER A 1 88 ? -7.593 -5.962 17.760 1.00 98.44 88 SER A C 1
ATOM 690 O O . SER A 1 88 ? -7.279 -4.855 17.336 1.00 98.44 88 SER A O 1
ATOM 692 N N . TYR A 1 89 ? -7.518 -7.056 17.005 1.00 98.19 89 TYR A N 1
ATOM 693 C CA . TYR A 1 89 ? -7.025 -7.050 15.630 1.00 98.19 89 TYR A CA 1
ATOM 694 C C . TYR A 1 89 ? -8.197 -6.845 14.681 1.00 98.19 89 TYR A C 1
ATOM 696 O O . TYR A 1 89 ? -9.301 -7.337 14.929 1.00 98.19 89 TYR A O 1
ATOM 704 N N . PHE A 1 90 ? -7.955 -6.145 13.576 1.00 97.31 90 PHE A N 1
ATOM 705 C CA . PHE A 1 90 ? -8.977 -5.908 12.573 1.00 97.31 90 PHE A CA 1
ATOM 706 C C . PHE A 1 90 ? -8.435 -5.974 11.148 1.00 97.31 90 PHE A C 1
ATOM 708 O O . PHE A 1 90 ? -7.323 -5.542 10.845 1.00 97.31 90 PHE A O 1
ATOM 715 N N . THR A 1 91 ? -9.294 -6.442 10.248 1.00 96.00 91 THR A N 1
ATOM 716 C CA . THR A 1 91 ? -9.154 -6.286 8.798 1.00 96.00 91 THR A CA 1
ATOM 717 C C . THR A 1 91 ? -10.314 -5.440 8.296 1.00 96.00 91 THR A C 1
ATOM 719 O O . THR A 1 91 ? -11.465 -5.765 8.574 1.00 96.00 91 THR A O 1
ATOM 722 N N . THR A 1 92 ? -10.040 -4.344 7.583 1.00 94.31 92 THR A N 1
ATOM 723 C CA . THR A 1 92 ? -11.094 -3.457 7.058 1.00 94.31 92 THR A CA 1
ATOM 724 C C . THR A 1 92 ? -11.238 -3.612 5.551 1.00 94.31 92 THR A C 1
ATOM 726 O O . THR A 1 92 ? -10.279 -3.406 4.815 1.00 94.31 92 THR A O 1
ATOM 729 N N . TYR A 1 93 ? -12.461 -3.847 5.092 1.00 93.38 93 TYR A N 1
ATOM 730 C CA . TYR A 1 93 ? -12.896 -3.606 3.720 1.00 93.38 93 TYR A CA 1
ATOM 731 C C . TYR A 1 93 ? -13.661 -2.290 3.685 1.00 93.38 93 TYR A C 1
ATOM 733 O O . TYR A 1 93 ? -14.479 -2.029 4.572 1.00 93.38 93 TYR A O 1
ATOM 741 N N . ARG A 1 94 ? -13.372 -1.434 2.704 1.00 90.56 94 ARG A N 1
ATOM 742 C CA . ARG A 1 94 ? -14.010 -0.122 2.592 1.00 90.56 94 ARG A CA 1
ATOM 743 C C . ARG A 1 94 ? -14.075 0.346 1.146 1.00 90.56 94 ARG A C 1
ATOM 745 O O . ARG A 1 94 ? -13.067 0.283 0.450 1.00 90.56 94 ARG A O 1
ATOM 752 N N . LEU A 1 95 ? -15.225 0.886 0.762 1.00 88.25 95 LEU A N 1
ATOM 753 C CA . LEU A 1 95 ? -15.452 1.599 -0.489 1.00 88.25 95 LEU A CA 1
ATOM 754 C C . LEU A 1 95 ? -16.335 2.821 -0.210 1.00 88.25 95 LEU A C 1
ATOM 756 O O . LEU A 1 95 ? -17.370 2.682 0.436 1.00 88.25 95 LEU A O 1
ATOM 760 N N . ASP A 1 96 ? -15.933 3.984 -0.710 1.00 88.06 96 ASP A N 1
ATOM 761 C CA . ASP A 1 96 ? -16.762 5.196 -0.727 1.00 88.06 96 ASP A CA 1
ATOM 762 C C . ASP A 1 96 ? -17.444 5.294 -2.097 1.00 88.06 96 ASP A C 1
ATOM 764 O O . ASP A 1 96 ? -16.884 4.804 -3.082 1.00 88.06 96 ASP A O 1
ATOM 768 N N . GLY A 1 97 ? -18.637 5.888 -2.181 1.00 88.06 97 GLY A N 1
ATOM 769 C CA . GLY A 1 97 ? -19.385 5.904 -3.444 1.00 88.06 97 GLY A CA 1
ATOM 770 C C . GLY A 1 97 ? -19.951 4.542 -3.843 1.00 88.06 97 GLY A C 1
ATOM 771 O O . GLY A 1 97 ? -19.968 4.210 -5.028 1.00 88.06 97 GLY A O 1
ATOM 772 N N . HIS A 1 98 ? -20.367 3.711 -2.881 1.00 89.44 98 HIS A N 1
ATOM 773 C CA . HIS A 1 98 ? -20.886 2.379 -3.183 1.00 89.44 98 HIS A CA 1
ATOM 774 C C . HIS A 1 98 ? -22.195 2.459 -4.001 1.00 89.44 98 HIS A C 1
ATOM 776 O O . HIS A 1 98 ? -23.185 2.995 -3.503 1.00 89.44 98 HIS A O 1
ATOM 782 N N . PRO A 1 99 ? -22.254 1.876 -5.217 1.00 87.56 99 PRO A N 1
ATOM 783 C CA . PRO A 1 99 ? -23.422 1.989 -6.100 1.00 87.56 99 PRO A CA 1
ATOM 784 C C . PRO A 1 99 ? -24.604 1.078 -5.711 1.00 87.56 99 PRO A C 1
ATOM 786 O O . PRO A 1 99 ? -25.601 1.034 -6.428 1.00 87.56 99 PRO A O 1
ATOM 789 N N . GLY A 1 100 ? -24.502 0.332 -4.605 1.00 88.00 100 GLY A N 1
ATOM 790 C CA . GLY A 1 100 ? -25.428 -0.742 -4.244 1.00 88.00 100 GLY A CA 1
ATOM 791 C C . GLY A 1 100 ? -25.047 -2.096 -4.859 1.00 88.00 100 GLY A C 1
ATOM 792 O O . GLY A 1 100 ? -24.187 -2.191 -5.735 1.00 88.00 100 GLY A O 1
ATOM 793 N N . GLY A 1 101 ? -25.694 -3.166 -4.388 1.00 90.25 101 GLY A N 1
ATOM 794 C CA . GLY A 1 101 ? -25.480 -4.530 -4.884 1.00 90.25 101 GLY A CA 1
ATOM 795 C C . GLY A 1 101 ? -24.233 -5.231 -4.329 1.00 90.25 101 GLY A C 1
ATOM 796 O O . GLY A 1 101 ? -23.585 -4.772 -3.391 1.00 90.25 101 GLY A O 1
ATOM 797 N N . ILE A 1 102 ? -23.923 -6.402 -4.890 1.00 90.12 102 ILE A N 1
ATOM 798 C CA . ILE A 1 102 ? -22.777 -7.221 -4.473 1.00 90.12 102 ILE A CA 1
ATOM 799 C C . ILE A 1 102 ? -21.512 -6.697 -5.156 1.00 90.12 102 ILE A C 1
ATOM 801 O O . ILE A 1 102 ? -21.488 -6.507 -6.370 1.00 90.12 102 ILE A O 1
ATOM 805 N N . LEU A 1 103 ? -20.448 -6.508 -4.376 1.00 86.94 103 LEU A N 1
ATOM 806 C CA . LEU A 1 103 ? -19.117 -6.196 -4.889 1.00 86.94 103 LEU A CA 1
ATOM 807 C C . LEU A 1 103 ? -18.271 -7.471 -4.989 1.00 86.94 103 LEU A C 1
ATOM 809 O O . LEU A 1 103 ? -18.415 -8.359 -4.143 1.00 86.94 103 LEU A O 1
ATOM 813 N N . PRO A 1 104 ? -17.356 -7.568 -5.969 1.00 85.56 104 PRO A N 1
ATOM 814 C CA . PRO A 1 104 ? -16.367 -8.636 -5.980 1.00 85.56 104 PRO A CA 1
ATOM 815 C C . PRO A 1 104 ? -15.478 -8.546 -4.734 1.00 85.56 104 PRO A C 1
ATOM 817 O O . PRO A 1 104 ? -15.123 -7.455 -4.280 1.00 85.56 104 PRO A O 1
ATOM 820 N N . ALA A 1 105 ? -15.099 -9.701 -4.189 1.00 78.44 105 ALA A N 1
ATOM 821 C CA . ALA A 1 105 ? -14.123 -9.755 -3.111 1.00 78.44 105 ALA A CA 1
ATOM 822 C C . ALA A 1 105 ? -12.769 -9.234 -3.624 1.00 78.44 105 ALA A C 1
ATOM 824 O O . ALA A 1 105 ? -12.227 -9.753 -4.599 1.00 78.44 105 ALA A O 1
ATOM 825 N N . GLY A 1 106 ? -12.246 -8.192 -2.981 1.00 80.56 106 GLY A N 1
ATOM 826 C CA . GLY A 1 106 ? -10.922 -7.627 -3.246 1.00 80.56 106 GLY A CA 1
ATOM 827 C C . GLY A 1 106 ? -9.982 -7.807 -2.051 1.00 80.56 106 GLY A C 1
ATOM 828 O O . GLY A 1 106 ? -10.385 -8.391 -1.046 1.00 80.56 106 GLY A O 1
ATOM 829 N N . PRO A 1 107 ? -8.738 -7.307 -2.121 1.00 83.38 107 PRO A N 1
ATOM 830 C CA . PRO A 1 107 ? -7.866 -7.230 -0.952 1.00 83.38 107 PRO A CA 1
ATOM 831 C C . PRO A 1 107 ? -8.438 -6.262 0.102 1.00 83.38 107 PRO A C 1
ATOM 833 O O . PRO A 1 107 ? -9.197 -5.348 -0.240 1.00 83.38 107 PRO A O 1
ATOM 836 N N . PRO A 1 108 ? -8.080 -6.424 1.387 1.00 89.00 108 PRO A N 1
ATOM 837 C CA . PRO A 1 108 ? -8.511 -5.492 2.417 1.00 89.00 108 PRO A CA 1
ATOM 838 C C . PRO A 1 108 ? -7.873 -4.114 2.224 1.00 89.00 108 PRO A C 1
ATOM 840 O O . PRO A 1 108 ? -6.733 -3.989 1.786 1.00 89.00 108 PRO A O 1
ATOM 843 N N . TYR A 1 109 ? -8.603 -3.074 2.621 1.00 86.12 109 TYR A N 1
ATOM 844 C CA . TYR A 1 109 ? -8.121 -1.693 2.605 1.00 86.12 109 TYR A CA 1
ATOM 845 C C . TYR A 1 109 ? -6.960 -1.487 3.592 1.00 86.12 109 TYR A C 1
ATOM 847 O O . TYR A 1 109 ? -6.048 -0.710 3.331 1.00 86.12 109 TYR A O 1
ATOM 855 N N . GLN A 1 110 ? -7.018 -2.157 4.748 1.00 90.31 110 GLN A N 1
ATOM 856 C CA . GLN A 1 110 ? -5.988 -2.095 5.788 1.00 90.31 110 GLN A CA 1
ATOM 857 C C . GLN A 1 110 ? -6.125 -3.259 6.781 1.00 90.31 110 GLN A C 1
ATOM 859 O O . GLN A 1 110 ? -7.238 -3.745 7.029 1.00 90.31 110 GLN A O 1
ATOM 864 N N . VAL A 1 111 ? -5.008 -3.637 7.401 1.00 93.88 111 VAL A N 1
ATOM 865 C CA . VAL A 1 111 ? -4.923 -4.572 8.529 1.00 93.88 111 VAL A CA 1
ATOM 866 C C . VAL A 1 111 ? -4.165 -3.896 9.668 1.00 93.88 111 VAL A C 1
ATOM 868 O O . VAL A 1 111 ? -3.097 -3.312 9.476 1.00 93.88 111 VAL A O 1
ATOM 871 N N . GLY A 1 112 ? -4.733 -3.962 10.866 1.00 95.75 112 GLY A N 1
ATOM 872 C CA . GLY A 1 112 ? -4.166 -3.312 12.036 1.00 95.75 112 GLY A CA 1
ATOM 873 C C . GLY A 1 112 ? -4.773 -3.808 13.331 1.00 95.75 112 GLY A C 1
ATOM 874 O O . GLY A 1 112 ? -5.395 -4.871 13.380 1.00 95.75 112 GLY A O 1
ATOM 875 N N . HIS A 1 113 ? -4.572 -3.033 14.388 1.00 97.81 113 HIS A N 1
ATOM 876 C CA . HIS A 1 113 ? -5.161 -3.315 15.688 1.00 97.81 113 HIS A CA 1
ATOM 877 C C . HIS A 1 113 ? -5.567 -2.030 16.409 1.00 97.81 113 HIS A C 1
ATOM 879 O O . HIS A 1 113 ? -5.072 -0.939 16.111 1.00 97.81 113 HIS A O 1
ATOM 885 N N . TYR A 1 114 ? -6.508 -2.171 17.338 1.00 98.31 114 TYR A N 1
ATOM 886 C CA . TYR A 1 114 ? -6.820 -1.159 18.333 1.00 98.31 114 TYR A CA 1
ATOM 887 C C . TYR A 1 114 ? -6.110 -1.485 19.639 1.00 98.31 114 TYR A C 1
ATOM 889 O O . TYR A 1 114 ? -6.094 -2.644 20.061 1.00 98.31 114 TYR A O 1
ATOM 897 N N . GLU A 1 115 ? -5.573 -0.453 20.276 1.00 98.62 115 GLU A N 1
ATOM 898 C CA . GLU A 1 115 ? -5.190 -0.468 21.683 1.00 98.62 115 GLU A CA 1
ATOM 899 C C . GLU A 1 115 ? -6.187 0.400 22.442 1.00 98.62 115 GLU A C 1
ATOM 901 O O . GLU A 1 115 ? -6.322 1.596 22.165 1.00 98.62 115 GLU A O 1
ATOM 906 N N . ASP A 1 116 ? -6.907 -0.212 23.372 1.00 98.81 116 ASP A N 1
ATOM 907 C CA . ASP A 1 116 ? -8.001 0.421 24.090 1.00 98.81 116 ASP A CA 1
ATOM 908 C C . ASP A 1 116 ? -7.693 0.525 25.579 1.00 98.81 116 ASP A C 1
ATOM 910 O O . ASP A 1 116 ? -7.139 -0.397 26.185 1.00 98.81 116 ASP A O 1
ATOM 914 N N . ALA A 1 117 ? -8.115 1.635 26.176 1.00 98.75 117 ALA A N 1
ATOM 915 C CA . ALA A 1 117 ? -8.215 1.805 27.616 1.00 98.75 117 ALA A CA 1
ATOM 916 C C . ALA A 1 117 ? -9.681 2.038 27.981 1.00 98.75 117 ALA A C 1
ATOM 918 O O . ALA A 1 117 ? -10.368 2.840 27.345 1.00 98.75 117 ALA A O 1
ATOM 919 N N . PHE A 1 118 ? -10.147 1.364 29.026 1.00 98.88 118 PHE A N 1
ATOM 920 C CA . PHE A 1 118 ? -11.521 1.427 29.503 1.00 98.88 118 PHE A CA 1
ATOM 921 C C . PHE A 1 118 ? -11.574 1.990 30.913 1.00 98.88 118 PHE A C 1
ATOM 923 O O . PHE A 1 118 ? -10.677 1.759 31.729 1.00 98.88 118 PHE A O 1
ATOM 930 N N . ARG A 1 119 ? -12.669 2.689 31.203 1.00 98.56 119 ARG A N 1
ATOM 931 C CA . ARG A 1 119 ? -12.989 3.189 32.535 1.00 98.56 119 ARG A CA 1
ATOM 932 C C . ARG A 1 119 ? -14.434 2.849 32.865 1.00 98.56 119 ARG A C 1
ATOM 934 O O . ARG A 1 119 ? -15.315 3.006 32.018 1.00 98.56 119 ARG A O 1
ATOM 941 N N . ARG A 1 120 ? -14.672 2.398 34.090 1.00 98.19 120 ARG A N 1
ATOM 942 C CA . ARG A 1 120 ? -16.017 2.198 34.621 1.00 98.19 120 ARG A CA 1
ATOM 943 C C . ARG A 1 120 ? -16.534 3.508 35.215 1.00 98.19 120 ARG A C 1
ATOM 945 O O . ARG A 1 120 ? -15.841 4.159 35.993 1.00 98.19 120 ARG A O 1
ATOM 952 N N . ALA A 1 121 ? -17.722 3.927 34.801 1.00 96.31 121 ALA A N 1
ATOM 953 C CA . ALA A 1 121 ? -18.407 5.091 35.340 1.00 96.31 121 ALA A CA 1
ATOM 954 C C . ALA A 1 121 ? -19.010 4.786 36.722 1.00 96.31 121 ALA A C 1
ATOM 956 O O . ALA A 1 121 ? -19.142 3.628 37.119 1.00 96.31 121 ALA A O 1
ATOM 957 N N . ALA A 1 122 ? -19.408 5.834 37.448 1.00 94.44 122 ALA A N 1
ATOM 958 C CA . ALA A 1 122 ? -19.974 5.712 38.794 1.00 94.44 122 ALA A CA 1
ATOM 959 C C . ALA A 1 122 ? -21.277 4.888 38.843 1.00 94.44 122 ALA A C 1
ATOM 961 O O . ALA A 1 122 ? -21.577 4.272 39.861 1.00 94.44 122 ALA A O 1
ATOM 962 N N . ASP A 1 123 ? -22.030 4.843 37.740 1.00 95.44 123 ASP A N 1
ATOM 963 C CA . ASP A 1 123 ? -23.234 4.014 37.585 1.00 95.44 123 ASP A CA 1
ATOM 964 C C . ASP A 1 123 ? -22.922 2.537 37.263 1.00 95.44 123 ASP A C 1
ATOM 966 O O . ASP A 1 123 ? -23.825 1.715 37.107 1.00 95.44 123 ASP A O 1
ATOM 970 N N . GLY A 1 124 ? -21.638 2.186 37.176 1.00 94.94 124 GLY A N 1
ATOM 971 C CA . GLY A 1 124 ? -21.152 0.846 36.891 1.00 94.94 124 GLY A CA 1
ATOM 972 C C . GLY A 1 124 ? -20.988 0.521 35.404 1.00 94.94 124 GLY A C 1
ATOM 973 O O . GLY A 1 124 ? -20.535 -0.589 35.102 1.00 94.94 124 GLY A O 1
ATOM 974 N N . THR A 1 125 ? -21.306 1.446 34.495 1.00 97.25 125 THR A N 1
ATOM 975 C CA . THR A 1 125 ? -21.174 1.262 33.043 1.00 97.25 125 THR A CA 1
ATOM 976 C C . THR A 1 125 ? -19.711 1.327 32.612 1.00 97.25 125 THR A C 1
ATOM 978 O O . THR A 1 125 ? -18.991 2.255 32.970 1.00 97.25 125 THR A O 1
ATOM 981 N N . TRP A 1 126 ? -19.252 0.367 31.809 1.00 98.62 126 TRP A N 1
ATOM 982 C CA . TRP A 1 126 ? -17.930 0.433 31.179 1.00 98.62 126 TRP A CA 1
ATOM 983 C C . TRP A 1 126 ? -17.977 1.305 29.924 1.00 98.62 126 TRP A C 1
ATOM 985 O O . TRP A 1 126 ? -18.907 1.188 29.128 1.00 98.62 126 TRP A O 1
ATOM 995 N N . LEU A 1 127 ? -16.961 2.145 29.736 1.00 98.81 127 LEU A N 1
ATOM 996 C CA . LEU A 1 127 ? -16.809 3.031 28.582 1.00 98.81 127 LEU A CA 1
ATOM 997 C C . LEU A 1 127 ? -15.360 3.020 28.077 1.00 98.81 127 LEU A C 1
ATOM 999 O O . LEU A 1 127 ? -14.422 2.754 28.833 1.00 98.81 127 LEU A O 1
ATOM 1003 N N . LEU A 1 128 ? -15.170 3.352 26.800 1.00 98.75 128 LEU A N 1
ATOM 1004 C CA . LEU A 1 128 ? -13.856 3.614 26.211 1.00 98.75 128 LEU A CA 1
ATOM 1005 C C . LEU A 1 128 ? -13.315 4.953 26.728 1.00 98.75 128 LEU A C 1
ATOM 1007 O O . LEU A 1 128 ? -13.872 6.009 26.444 1.00 98.75 128 LEU A O 1
ATOM 1011 N N . ALA A 1 129 ? -12.208 4.924 27.460 1.00 98.69 129 ALA A N 1
ATOM 1012 C CA . ALA A 1 129 ? -11.478 6.131 27.839 1.00 98.69 129 ALA A CA 1
ATOM 1013 C C . ALA A 1 129 ? -10.518 6.570 26.723 1.00 98.69 129 ALA A C 1
ATOM 1015 O O . ALA A 1 129 ? -10.368 7.758 26.445 1.00 98.69 129 ALA A O 1
ATOM 1016 N N . ALA A 1 130 ? -9.882 5.615 26.044 1.00 98.62 130 ALA A N 1
ATOM 1017 C CA . ALA A 1 130 ? -9.024 5.900 24.903 1.00 98.62 130 ALA A CA 1
ATOM 1018 C C . ALA A 1 130 ? -9.028 4.748 23.898 1.00 98.62 130 ALA A C 1
ATOM 1020 O O . ALA A 1 130 ? -9.150 3.586 24.282 1.00 98.62 130 ALA A O 1
ATOM 1021 N N . ARG A 1 131 ? -8.841 5.087 22.621 1.00 98.69 131 ARG A N 1
ATOM 1022 C CA . ARG A 1 131 ? -8.619 4.145 21.521 1.00 98.69 131 ARG A CA 1
ATOM 1023 C C . ARG A 1 131 ? -7.506 4.640 20.604 1.00 98.69 131 ARG A C 1
ATOM 1025 O O . ARG A 1 131 ? -7.653 5.676 19.952 1.00 98.69 131 ARG A O 1
ATOM 1032 N N . THR A 1 132 ? -6.439 3.864 20.480 1.00 98.44 132 THR A N 1
ATOM 1033 C CA . THR A 1 132 ? -5.368 4.060 19.495 1.00 98.44 132 THR A CA 1
ATOM 1034 C C . THR A 1 132 ? -5.579 3.100 18.335 1.00 98.44 132 THR A C 1
ATOM 1036 O O . THR A 1 132 ? -5.688 1.898 18.545 1.00 98.44 132 THR A O 1
ATOM 1039 N N . LEU A 1 133 ? -5.627 3.606 17.104 1.00 96.12 133 LEU A N 1
ATOM 1040 C CA . LEU A 1 133 ? -5.652 2.785 15.896 1.00 96.12 133 LEU A CA 1
ATOM 1041 C C . LEU A 1 133 ? -4.232 2.703 15.322 1.00 96.12 133 LEU A C 1
ATOM 1043 O O . LEU A 1 133 ? -3.703 3.702 14.837 1.00 96.12 133 LEU A O 1
ATOM 1047 N N . VAL A 1 134 ? -3.648 1.506 15.337 1.00 95.12 134 VAL A N 1
ATOM 1048 C CA . VAL A 1 134 ? -2.313 1.223 14.795 1.00 95.12 134 VAL A CA 1
ATOM 1049 C C . VAL A 1 134 ? -2.449 0.510 13.444 1.00 95.12 134 VAL A C 1
ATOM 1051 O O . VAL A 1 134 ? -3.163 -0.492 13.343 1.00 95.12 134 VAL A O 1
ATOM 1054 N N . LEU A 1 135 ? -1.777 1.018 12.399 1.00 90.69 135 LEU A N 1
ATOM 1055 C CA . LEU A 1 135 ? -1.839 0.496 11.020 1.00 90.69 135 LEU A CA 1
ATOM 1056 C C . LEU A 1 135 ? -0.475 0.015 10.510 1.00 90.69 135 LEU A C 1
ATOM 1058 O O . LEU A 1 135 ? 0.181 0.741 9.769 1.00 90.69 135 LEU A O 1
ATOM 1062 N N . PRO A 1 136 ? -0.059 -1.221 10.835 1.00 86.00 136 PRO A N 1
ATOM 1063 C CA . PRO A 1 136 ? 1.138 -1.813 10.243 1.00 86.00 136 PRO A CA 1
ATOM 1064 C C . PRO A 1 136 ? 0.974 -2.110 8.745 1.00 86.00 136 PRO A C 1
ATOM 1066 O O . PRO A 1 136 ? 1.935 -2.001 7.991 1.00 86.00 136 PRO A O 1
ATOM 1069 N N . PHE A 1 137 ? -0.238 -2.472 8.305 1.00 86.25 137 PHE A N 1
ATOM 1070 C CA . PHE A 1 137 ? -0.537 -2.768 6.903 1.00 86.25 137 PHE A CA 1
ATOM 1071 C C . PHE A 1 137 ? -1.631 -1.829 6.399 1.00 86.25 137 PHE A C 1
ATOM 1073 O O . PHE A 1 137 ? -2.828 -2.050 6.585 1.00 86.25 137 PHE A O 1
ATOM 1080 N N . GLY A 1 138 ? -1.213 -0.752 5.756 1.00 78.62 138 GLY A N 1
ATOM 1081 C CA . GLY A 1 138 ? -2.092 0.240 5.158 1.00 78.62 138 GLY A CA 1
ATOM 1082 C C . GLY A 1 138 ? -1.266 1.349 4.521 1.00 78.62 138 GLY A C 1
ATOM 1083 O O . GLY A 1 138 ? -0.040 1.269 4.472 1.00 78.62 138 GLY A O 1
ATOM 1084 N N . GLY A 1 139 ? -1.938 2.391 4.042 1.00 74.25 139 GLY A N 1
ATOM 1085 C CA . GLY A 1 139 ? -1.281 3.593 3.531 1.00 74.25 139 GLY A CA 1
ATOM 1086 C C . GLY A 1 139 ? -1.560 3.876 2.059 1.00 74.25 139 GLY A C 1
ATOM 1087 O O . GLY A 1 139 ? -2.087 3.048 1.318 1.00 74.25 139 GLY A O 1
ATOM 1088 N N . GLY A 1 140 ? -1.257 5.111 1.668 1.00 77.12 140 GLY A N 1
ATOM 1089 C CA . GLY A 1 140 ? -1.358 5.575 0.290 1.00 77.12 140 GLY A CA 1
ATOM 1090 C C . GLY A 1 140 ? -0.107 5.247 -0.532 1.00 77.12 140 GLY A C 1
ATOM 1091 O O . GLY A 1 140 ? 0.728 4.445 -0.114 1.00 77.12 140 GLY A O 1
ATOM 1092 N N . PRO A 1 141 ? 0.037 5.878 -1.706 1.00 86.50 141 PRO A N 1
ATOM 1093 C CA . PRO A 1 141 ? 1.240 5.768 -2.521 1.00 86.50 141 PRO A CA 1
ATOM 1094 C C . PRO A 1 141 ? 2.501 6.153 -1.731 1.00 86.50 141 PRO A C 1
ATOM 1096 O O . PRO A 1 141 ? 2.533 7.190 -1.070 1.00 86.50 141 PRO A O 1
ATOM 1099 N N . GLN A 1 142 ? 3.544 5.333 -1.817 1.00 88.69 142 GLN A N 1
ATOM 1100 C CA . GLN A 1 142 ? 4.840 5.555 -1.178 1.00 88.69 142 GLN A CA 1
ATOM 1101 C C . GLN A 1 142 ? 5.911 5.796 -2.237 1.00 88.69 142 GLN A C 1
ATOM 1103 O O . GLN A 1 142 ? 6.019 5.032 -3.196 1.00 88.69 142 GLN A O 1
ATOM 1108 N N . ARG A 1 143 ? 6.724 6.840 -2.057 1.00 92.81 143 ARG A N 1
ATOM 1109 C CA . ARG A 1 143 ? 7.892 7.083 -2.911 1.00 92.81 143 ARG A CA 1
ATOM 1110 C C . ARG A 1 143 ? 8.927 5.981 -2.678 1.00 92.81 143 ARG A C 1
ATOM 1112 O O . ARG A 1 143 ? 9.259 5.684 -1.535 1.00 92.81 143 ARG A O 1
ATOM 1119 N N . VAL A 1 144 ? 9.446 5.418 -3.763 1.00 93.88 144 VAL A N 1
ATOM 1120 C CA . VAL A 1 144 ? 10.592 4.504 -3.763 1.00 93.88 144 VAL A CA 1
ATOM 1121 C C . VAL A 1 144 ? 11.803 5.255 -4.298 1.00 93.88 144 VAL A C 1
ATOM 1123 O O . VAL A 1 144 ? 11.697 5.971 -5.297 1.00 93.88 144 VAL A O 1
ATOM 1126 N N . HIS A 1 145 ? 12.929 5.102 -3.604 1.00 94.56 145 HIS A N 1
ATOM 1127 C CA . HIS A 1 145 ? 14.224 5.665 -3.973 1.00 94.56 145 HIS A CA 1
ATOM 1128 C C . HIS A 1 145 ? 15.331 4.647 -3.688 1.00 94.56 145 HIS A C 1
ATOM 1130 O O . HIS A 1 145 ? 15.294 3.965 -2.663 1.00 94.56 145 HIS A O 1
ATOM 1136 N N . THR A 1 146 ? 16.309 4.565 -4.583 1.00 95.50 146 THR A N 1
ATOM 1137 C CA . THR A 1 146 ? 17.535 3.782 -4.443 1.00 95.50 146 THR A CA 1
ATOM 1138 C C . THR A 1 146 ? 18.690 4.498 -5.131 1.00 95.50 146 THR A C 1
ATOM 1140 O O . THR A 1 146 ? 18.544 5.018 -6.239 1.00 95.50 146 THR A O 1
ATOM 1143 N N . ASP A 1 147 ? 19.863 4.461 -4.505 1.00 95.25 147 ASP A N 1
ATOM 1144 C CA . ASP A 1 147 ? 21.097 4.998 -5.088 1.00 95.25 147 ASP A CA 1
ATOM 1145 C C . ASP A 1 147 ? 21.726 4.030 -6.108 1.00 95.25 147 ASP A C 1
ATOM 1147 O O . ASP A 1 147 ? 22.729 4.348 -6.736 1.00 95.25 147 ASP A O 1
ATOM 1151 N N . ALA A 1 148 ? 21.140 2.841 -6.296 1.00 96.44 148 ALA A N 1
ATOM 1152 C CA . ALA A 1 148 ? 21.562 1.866 -7.303 1.00 96.44 148 ALA A CA 1
ATOM 1153 C C . ALA A 1 148 ? 20.971 2.131 -8.703 1.00 96.44 148 ALA A C 1
ATOM 1155 O O . ALA A 1 148 ? 21.280 1.404 -9.644 1.00 96.44 148 ALA A O 1
ATOM 1156 N N . ALA A 1 149 ? 20.130 3.156 -8.849 1.00 96.19 149 ALA A N 1
ATOM 1157 C CA . ALA A 1 149 ? 19.602 3.627 -10.125 1.00 96.19 149 ALA A CA 1
ATOM 1158 C C . ALA A 1 149 ? 19.741 5.157 -10.211 1.00 96.19 149 ALA A C 1
ATOM 1160 O O . ALA A 1 149 ? 19.691 5.835 -9.183 1.00 96.19 149 ALA A O 1
ATOM 1161 N N . PRO A 1 150 ? 19.919 5.729 -11.413 1.00 92.88 150 PRO A N 1
ATOM 1162 C CA . PRO A 1 150 ? 20.103 7.163 -11.563 1.00 92.88 150 PRO A CA 1
ATOM 1163 C C . PRO A 1 150 ? 18.846 7.933 -11.134 1.00 92.88 150 PRO A C 1
ATOM 1165 O O . PRO A 1 150 ? 17.718 7.591 -11.491 1.00 92.88 150 PRO A O 1
ATOM 1168 N N . TYR A 1 151 ? 19.053 9.028 -10.407 1.00 90.25 151 TYR A N 1
ATOM 1169 C CA . TYR A 1 151 ? 18.035 10.039 -10.127 1.00 90.25 151 TYR A CA 1
ATOM 1170 C C . TYR A 1 151 ? 18.672 11.419 -10.294 1.00 90.25 151 TYR A C 1
ATOM 1172 O O . TYR A 1 151 ? 19.282 11.974 -9.380 1.00 90.25 151 TYR A O 1
ATOM 1180 N N . VAL A 1 152 ? 18.608 11.936 -11.521 1.00 83.31 152 VAL A N 1
ATOM 1181 C CA . VAL A 1 152 ? 19.428 13.078 -11.940 1.00 83.31 152 VAL A CA 1
ATOM 1182 C C . VAL A 1 152 ? 18.627 14.374 -11.863 1.00 83.31 152 VAL A C 1
ATOM 1184 O O . VAL A 1 152 ? 17.559 14.490 -12.463 1.00 83.31 152 VAL A O 1
ATOM 1187 N N . ARG A 1 153 ? 19.176 15.359 -11.144 1.00 82.12 153 ARG A N 1
ATOM 1188 C CA . ARG A 1 153 ? 18.681 16.744 -11.098 1.00 82.12 153 ARG A CA 1
ATOM 1189 C C . ARG A 1 153 ? 18.802 17.414 -12.467 1.00 82.12 153 ARG A C 1
ATOM 1191 O O . ARG A 1 153 ? 19.641 17.034 -13.285 1.00 82.12 153 ARG A O 1
ATOM 1198 N N . PHE A 1 154 ? 17.987 18.430 -12.717 1.00 78.56 154 PHE A N 1
ATOM 1199 C CA . PHE A 1 154 ? 18.187 19.289 -13.878 1.00 78.56 154 PHE A CA 1
ATOM 1200 C C . PHE A 1 154 ? 19.500 20.074 -13.764 1.00 78.56 154 PHE A C 1
ATOM 1202 O O . PHE A 1 154 ? 20.099 20.173 -12.691 1.00 78.56 154 PHE A O 1
ATOM 1209 N N . SER A 1 155 ? 19.967 20.626 -14.887 1.00 76.69 155 SER A N 1
ATOM 1210 C CA . SER A 1 155 ? 21.238 21.363 -14.964 1.00 76.69 155 SER A CA 1
ATOM 1211 C C . SER A 1 155 ? 21.291 22.598 -14.059 1.00 76.69 155 SER A C 1
ATOM 1213 O O . SER A 1 155 ? 22.375 23.052 -13.715 1.00 76.69 155 SER A O 1
ATOM 1215 N N . ASP A 1 156 ? 20.135 23.134 -13.669 1.00 82.00 156 ASP A N 1
ATOM 1216 C CA . ASP A 1 156 ? 19.987 24.249 -12.728 1.00 82.00 156 ASP A CA 1
ATOM 1217 C C . ASP A 1 156 ? 19.936 23.805 -11.248 1.00 82.00 156 ASP A C 1
ATOM 1219 O O . ASP A 1 156 ? 19.735 24.626 -10.356 1.00 82.00 156 ASP A O 1
ATOM 1223 N N . GLY A 1 157 ? 20.118 22.508 -10.972 1.00 79.44 157 GLY A N 1
ATOM 1224 C CA . GLY A 1 157 ? 20.099 21.924 -9.630 1.00 79.44 157 GLY A CA 1
ATOM 1225 C C . GLY A 1 157 ? 18.703 21.579 -9.101 1.00 79.44 157 GLY A C 1
ATOM 1226 O O . GLY A 1 157 ? 18.594 20.985 -8.019 1.00 79.44 157 GLY A O 1
ATOM 1227 N N . THR A 1 158 ? 17.639 21.895 -9.846 1.00 86.81 158 THR A N 1
ATOM 1228 C CA . THR A 1 158 ? 16.269 21.561 -9.444 1.00 86.81 158 THR A CA 1
ATOM 1229 C C . THR A 1 158 ? 16.002 20.058 -9.547 1.00 86.81 158 THR A C 1
ATOM 1231 O O . THR A 1 158 ? 16.561 19.348 -10.389 1.00 86.81 158 THR A O 1
ATOM 1234 N N . GLU A 1 159 ? 15.180 19.534 -8.635 1.00 86.44 159 GLU A N 1
ATOM 1235 C CA . GLU A 1 159 ? 14.765 18.132 -8.700 1.00 86.44 159 GLU A CA 1
ATOM 1236 C C . GLU A 1 159 ? 13.789 17.918 -9.854 1.00 86.44 159 GLU A C 1
ATOM 1238 O O . GLU A 1 159 ? 12.934 18.776 -10.102 1.00 86.44 159 GLU A O 1
ATOM 1243 N N . PRO A 1 160 ? 13.869 16.772 -10.547 1.00 87.31 160 PRO A N 1
ATOM 1244 C CA . PRO A 1 160 ? 12.881 16.461 -11.558 1.00 87.31 160 PRO A CA 1
ATOM 1245 C C . PRO A 1 160 ? 11.498 16.302 -10.896 1.00 87.31 160 PRO A C 1
ATOM 1247 O O . PRO A 1 160 ? 11.409 15.768 -9.787 1.00 87.31 160 PRO A O 1
ATOM 1250 N N . PRO A 1 161 ? 10.398 16.727 -11.550 1.00 91.81 161 PRO A N 1
ATOM 1251 C CA . PRO A 1 161 ? 9.044 16.673 -10.995 1.00 91.81 161 PRO A CA 1
ATOM 1252 C C . PRO A 1 161 ? 8.461 15.250 -11.067 1.00 91.81 161 PRO A C 1
ATOM 1254 O O . PRO A 1 161 ? 7.345 15.037 -11.536 1.00 91.81 161 PRO A O 1
ATOM 1257 N N . LEU A 1 162 ? 9.233 14.254 -10.635 1.00 93.00 162 LEU A N 1
ATOM 1258 C CA . LEU A 1 162 ? 8.886 12.838 -10.663 1.00 93.00 162 LEU A CA 1
ATOM 1259 C C . LEU A 1 162 ? 9.384 12.125 -9.399 1.00 93.00 162 LEU A C 1
ATOM 1261 O O . LEU A 1 162 ? 10.190 12.637 -8.624 1.00 93.00 162 LEU A O 1
ATOM 1265 N N . SER A 1 163 ? 8.872 10.923 -9.164 1.00 95.44 163 SER A N 1
ATOM 1266 C CA . SER A 1 163 ? 9.475 9.972 -8.222 1.00 95.44 163 SER A CA 1
ATOM 1267 C C . SER A 1 163 ? 10.294 8.959 -9.000 1.00 95.44 163 SER A C 1
ATOM 1269 O O . SER A 1 163 ? 9.910 8.624 -10.115 1.00 95.44 163 SER A O 1
ATOM 1271 N N . GLN A 1 164 ? 11.382 8.434 -8.436 1.00 95.75 164 GLN A N 1
ATOM 1272 C CA . GLN A 1 164 ? 12.118 7.353 -9.099 1.00 95.75 164 GLN A CA 1
ATOM 1273 C C . GLN A 1 164 ? 11.216 6.116 -9.275 1.00 95.75 164 GLN A C 1
ATOM 1275 O O . GLN A 1 164 ? 11.129 5.554 -10.367 1.00 95.75 164 GLN A O 1
ATOM 1280 N N . GLY A 1 165 ? 10.433 5.793 -8.242 1.00 96.94 165 GLY A N 1
ATOM 1281 C CA . GLY A 1 165 ? 9.261 4.930 -8.338 1.00 96.94 165 GLY A CA 1
ATOM 1282 C C . GLY A 1 165 ? 8.194 5.272 -7.298 1.00 96.94 165 GLY A C 1
ATOM 1283 O O . GLY A 1 165 ? 8.437 6.029 -6.355 1.00 96.94 165 GLY A O 1
ATOM 1284 N N . VAL A 1 166 ? 6.998 4.714 -7.470 1.00 96.81 166 VAL A N 1
ATOM 1285 C CA . VAL A 1 166 ? 5.878 4.828 -6.531 1.00 96.81 166 VAL A CA 1
ATOM 1286 C C . VAL A 1 166 ? 5.290 3.446 -6.278 1.00 96.81 166 VAL A C 1
ATOM 1288 O O . VAL A 1 166 ? 4.853 2.771 -7.209 1.00 96.81 166 VAL A O 1
ATOM 1291 N N . ARG A 1 167 ? 5.246 3.036 -5.011 1.00 92.94 167 ARG A N 1
ATOM 1292 C CA . ARG A 1 167 ? 4.591 1.806 -4.567 1.00 92.94 167 ARG A CA 1
ATOM 1293 C C . ARG A 1 167 ? 3.180 2.100 -4.076 1.00 92.94 167 ARG A C 1
ATOM 1295 O O . ARG A 1 167 ? 2.985 3.002 -3.267 1.00 92.94 167 ARG A O 1
ATOM 1302 N N . THR A 1 168 ? 2.201 1.317 -4.507 1.00 87.88 168 THR A N 1
ATOM 1303 C CA . THR A 1 168 ? 0.840 1.332 -3.964 1.00 87.88 168 THR A CA 1
ATOM 1304 C C . THR A 1 168 ? 0.290 -0.090 -3.897 1.00 87.88 168 THR A C 1
ATOM 1306 O O . THR A 1 168 ? 0.223 -0.808 -4.897 1.00 87.88 168 THR A O 1
ATOM 1309 N N . GLY A 1 169 ? -0.050 -0.531 -2.682 1.00 83.50 169 GLY A N 1
ATOM 1310 C CA . GLY A 1 169 ? -0.318 -1.945 -2.426 1.00 83.50 169 GLY A CA 1
ATOM 1311 C C . GLY A 1 169 ? 0.867 -2.818 -2.874 1.00 83.50 169 GLY A C 1
ATOM 1312 O O . GLY A 1 169 ? 2.011 -2.457 -2.587 1.00 83.50 169 GLY A O 1
ATOM 1313 N N . PRO A 1 170 ? 0.622 -3.929 -3.592 1.00 87.81 170 PRO A N 1
ATOM 1314 C CA . PRO A 1 170 ? 1.689 -4.793 -4.083 1.00 87.81 170 PRO A CA 1
ATOM 1315 C C . PRO A 1 170 ? 2.356 -4.257 -5.357 1.00 87.81 170 PRO A C 1
ATOM 1317 O O . PRO A 1 170 ? 3.319 -4.845 -5.828 1.00 87.81 170 PRO A O 1
ATOM 1320 N N . PHE A 1 171 ? 1.849 -3.183 -5.967 1.00 94.06 171 PHE A N 1
ATOM 1321 C CA . PHE A 1 171 ? 2.372 -2.689 -7.238 1.00 94.06 171 PHE A CA 1
ATOM 1322 C C . PHE A 1 171 ? 3.410 -1.598 -7.020 1.00 94.06 171 PHE A C 1
ATOM 1324 O O . PHE A 1 171 ? 3.205 -0.671 -6.237 1.00 94.06 171 PHE A O 1
ATOM 1331 N N . LEU A 1 172 ? 4.499 -1.676 -7.772 1.00 96.94 172 LEU A N 1
ATOM 1332 C CA . LEU A 1 172 ? 5.513 -0.642 -7.885 1.00 96.94 172 LEU A CA 1
ATOM 1333 C C . LEU A 1 172 ? 5.567 -0.157 -9.332 1.00 96.94 172 LEU A C 1
ATOM 1335 O O . LEU A 1 172 ? 5.774 -0.945 -10.249 1.00 96.94 172 LEU A O 1
ATOM 1339 N N . PHE A 1 173 ? 5.393 1.145 -9.520 1.00 98.12 173 PHE A N 1
ATOM 1340 C CA . PHE A 1 173 ? 5.491 1.822 -10.808 1.00 98.12 173 PHE A CA 1
ATOM 1341 C C . PHE A 1 173 ? 6.802 2.599 -10.848 1.00 98.12 173 PHE A C 1
ATOM 1343 O O . PHE A 1 173 ? 7.031 3.446 -9.982 1.00 98.12 173 PHE A O 1
ATOM 1350 N N . THR A 1 174 ? 7.667 2.328 -11.821 1.00 98.19 174 THR A N 1
ATOM 1351 C CA . THR A 1 174 ? 8.903 3.100 -12.002 1.00 98.19 174 THR A CA 1
ATOM 1352 C C . THR A 1 174 ? 8.648 4.274 -12.941 1.00 98.19 174 THR A C 1
ATOM 1354 O O . THR A 1 174 ? 7.894 4.152 -13.906 1.00 98.19 174 THR A O 1
ATOM 1357 N N . SER A 1 175 ? 9.320 5.401 -12.712 1.00 97.31 175 SER A N 1
ATOM 1358 C CA . SER A 1 175 ? 9.499 6.375 -13.794 1.00 97.31 175 SER A CA 1
ATOM 1359 C C . SER A 1 175 ? 10.426 5.797 -14.862 1.00 97.31 175 SER A C 1
ATOM 1361 O O . SER A 1 175 ? 11.202 4.875 -14.576 1.00 97.31 175 SER A O 1
ATOM 1363 N N . GLY A 1 176 ? 10.364 6.353 -16.074 1.00 96.56 176 GLY A N 1
ATOM 1364 C CA . GLY A 1 176 ? 11.281 6.010 -17.158 1.00 96.56 176 GLY A CA 1
ATOM 1365 C C . GLY A 1 176 ? 12.732 6.102 -16.687 1.00 96.56 176 GLY A C 1
ATOM 1366 O O . GLY A 1 176 ? 13.163 7.126 -16.156 1.00 96.56 176 GLY A O 1
ATOM 1367 N N . GLN A 1 177 ? 13.462 5.000 -16.817 1.00 97.75 177 GLN A N 1
ATOM 1368 C CA . GLN A 1 177 ? 14.888 4.942 -16.542 1.00 97.75 177 GLN A CA 1
ATOM 1369 C C . GLN A 1 177 ? 15.641 5.066 -17.856 1.00 97.75 177 GLN A C 1
ATOM 1371 O O . GLN A 1 177 ? 15.270 4.438 -18.847 1.00 97.75 177 GLN A O 1
ATOM 1376 N N . GLY A 1 178 ? 16.713 5.854 -17.835 1.00 96.81 178 GLY A N 1
ATOM 1377 C CA . GLY A 1 178 ? 17.674 5.955 -18.927 1.00 96.81 178 GLY A CA 1
ATOM 1378 C C . GLY A 1 178 ? 18.952 5.146 -18.659 1.00 96.81 178 GLY A C 1
ATOM 1379 O O . GLY A 1 178 ? 19.142 4.613 -17.561 1.00 96.81 178 GLY A O 1
ATOM 1380 N N . PRO A 1 179 ? 19.867 5.081 -19.636 1.00 97.62 179 PRO A N 1
ATOM 1381 C CA . PRO A 1 179 ? 21.115 4.331 -19.579 1.00 97.62 179 PRO A CA 1
ATOM 1382 C C . PRO A 1 179 ? 22.234 5.170 -18.946 1.00 97.62 179 PRO A C 1
ATOM 1384 O O . PRO A 1 179 ? 23.304 5.341 -19.523 1.00 97.62 179 PRO A O 1
ATOM 1387 N N . LEU A 1 180 ? 21.962 5.739 -17.773 1.00 96.75 180 LEU A N 1
ATOM 1388 C CA . LEU A 1 180 ? 22.939 6.500 -16.996 1.00 96.75 180 LEU A CA 1
ATOM 1389 C C . LEU A 1 180 ? 23.455 5.647 -15.848 1.00 96.75 180 LEU A C 1
ATOM 1391 O O . LEU A 1 180 ? 22.677 4.984 -15.163 1.00 96.75 180 LEU A O 1
ATOM 1395 N N . HIS A 1 181 ? 24.760 5.682 -15.615 1.00 96.38 181 HIS A N 1
ATOM 1396 C CA . HIS A 1 181 ? 25.343 5.010 -14.465 1.00 96.38 181 HIS A CA 1
ATOM 1397 C C . HIS A 1 181 ? 24.915 5.729 -13.163 1.00 96.38 181 HIS A C 1
ATOM 1399 O O . HIS A 1 181 ? 25.025 6.956 -13.099 1.00 96.38 181 HIS A O 1
ATOM 1405 N N . PRO A 1 182 ? 24.440 5.018 -12.122 1.00 91.94 182 PRO A N 1
ATOM 1406 C CA . PRO A 1 182 ? 23.781 5.619 -10.953 1.00 91.94 182 PRO A CA 1
ATOM 1407 C C . PRO A 1 182 ? 24.653 6.563 -10.110 1.00 91.94 182 PRO A C 1
ATOM 1409 O O . PRO A 1 182 ? 24.112 7.421 -9.423 1.00 91.94 182 PRO A O 1
ATOM 1412 N N . GLY A 1 183 ? 25.984 6.446 -10.182 1.00 90.06 183 GLY A N 1
ATOM 1413 C CA . GLY A 1 183 ? 26.905 7.336 -9.460 1.00 90.06 183 GLY A CA 1
ATOM 1414 C C . GLY A 1 183 ? 27.648 8.347 -10.337 1.00 90.06 183 GLY A C 1
ATOM 1415 O O . GLY A 1 183 ? 27.858 9.483 -9.927 1.00 90.06 183 GLY A O 1
ATOM 1416 N N . THR A 1 184 ? 28.067 7.944 -11.540 1.00 93.44 184 THR A N 1
ATOM 1417 C CA . THR A 1 184 ? 28.899 8.794 -12.420 1.00 93.44 184 THR A CA 1
ATOM 1418 C C . THR A 1 184 ? 28.071 9.573 -13.433 1.00 93.44 184 THR A C 1
ATOM 1420 O O . THR A 1 184 ? 28.560 10.535 -14.015 1.00 93.44 184 THR A O 1
ATOM 1423 N N . HIS A 1 185 ? 26.821 9.156 -13.656 1.00 92.44 185 HIS A N 1
ATOM 1424 C CA . HIS A 1 185 ? 25.945 9.653 -14.717 1.00 92.44 185 HIS A CA 1
ATOM 1425 C C . HIS A 1 185 ? 26.558 9.550 -16.121 1.00 92.44 185 HIS A C 1
ATOM 1427 O O . HIS A 1 185 ? 26.095 10.204 -17.054 1.00 92.44 185 HIS A O 1
ATOM 1433 N N . GLU A 1 186 ? 27.580 8.711 -16.286 1.00 95.00 186 GLU A N 1
ATOM 1434 C CA . GLU A 1 186 ? 28.136 8.393 -17.591 1.00 95.00 186 GLU A CA 1
ATOM 1435 C C . GLU A 1 186 ? 27.162 7.508 -18.364 1.00 95.00 186 GLU A C 1
ATOM 1437 O O . GLU A 1 186 ? 26.426 6.696 -17.791 1.00 95.00 186 GLU A O 1
ATOM 1442 N N . MET A 1 187 ? 27.165 7.685 -19.681 1.00 95.88 187 MET A N 1
ATOM 1443 C CA . MET A 1 187 ? 26.316 6.957 -20.608 1.00 95.88 187 MET A CA 1
ATOM 1444 C C . MET A 1 187 ? 27.192 6.247 -21.641 1.00 95.88 187 MET A C 1
ATOM 1446 O O . MET A 1 187 ? 28.020 6.905 -22.277 1.00 95.88 187 MET A O 1
ATOM 1450 N N . PRO A 1 188 ? 27.009 4.935 -21.850 1.00 96.62 188 PRO A N 1
ATOM 1451 C CA . PRO A 1 188 ? 27.707 4.215 -22.904 1.00 96.62 188 PRO A CA 1
ATOM 1452 C C . PRO A 1 188 ? 27.362 4.746 -24.300 1.00 96.62 188 PRO A C 1
ATOM 1454 O O . PRO A 1 188 ? 26.233 5.172 -24.550 1.00 96.62 188 PRO A O 1
ATOM 1457 N N . ALA A 1 189 ? 28.310 4.669 -25.236 1.00 94.75 189 ALA A N 1
ATOM 1458 C CA . ALA A 1 189 ? 28.072 5.063 -26.627 1.00 94.75 189 ALA A CA 1
ATOM 1459 C C . ALA A 1 189 ? 27.321 3.981 -27.424 1.00 94.75 189 ALA A C 1
ATOM 1461 O O . ALA A 1 189 ? 26.512 4.297 -28.296 1.00 94.75 189 ALA A O 1
ATOM 1462 N N . ALA A 1 190 ? 27.588 2.702 -27.140 1.00 97.88 190 ALA A N 1
ATOM 1463 C CA . ALA A 1 190 ? 27.002 1.585 -27.871 1.00 97.88 190 ALA A CA 1
ATOM 1464 C C . ALA A 1 190 ? 25.573 1.276 -27.397 1.00 97.88 190 ALA A C 1
ATOM 1466 O O . ALA A 1 190 ? 25.290 1.236 -26.197 1.00 97.88 190 ALA A O 1
ATOM 1467 N N . PHE A 1 191 ? 24.679 0.972 -28.343 1.00 98.50 191 PHE A N 1
ATOM 1468 C CA . PHE A 1 191 ? 23.277 0.684 -28.040 1.00 98.50 191 PHE A CA 1
ATOM 1469 C C . PHE A 1 191 ? 23.106 -0.507 -27.085 1.00 98.50 191 PHE A C 1
ATOM 1471 O O . PHE A 1 191 ? 22.395 -0.378 -26.090 1.00 98.50 191 PHE A O 1
ATOM 1478 N N . ALA A 1 192 ? 23.759 -1.651 -27.330 1.00 98.50 192 ALA A N 1
ATOM 1479 C CA . ALA A 1 192 ? 23.638 -2.811 -26.439 1.00 98.50 192 ALA A CA 1
ATOM 1480 C C . ALA A 1 192 ? 24.056 -2.514 -24.991 1.00 98.50 192 ALA A C 1
ATOM 1482 O O . ALA A 1 192 ? 23.462 -3.054 -24.059 1.00 98.50 192 ALA A O 1
ATOM 1483 N N . GLU A 1 193 ? 25.063 -1.667 -24.783 1.00 98.62 193 GLU A N 1
ATOM 1484 C CA . GLU A 1 193 ? 25.505 -1.272 -23.443 1.00 98.62 193 GLU A CA 1
ATOM 1485 C C . GLU A 1 193 ? 24.468 -0.370 -22.772 1.00 98.62 193 GLU A C 1
ATOM 1487 O O . GLU A 1 193 ? 24.109 -0.614 -21.618 1.00 98.62 193 GLU A O 1
ATOM 1492 N N . GLN A 1 194 ? 23.896 0.588 -23.512 1.00 98.69 194 GLN A N 1
ATOM 1493 C CA . GLN A 1 194 ? 22.761 1.371 -23.022 1.00 98.69 194 GLN A CA 1
ATOM 1494 C C . GLN A 1 194 ? 21.558 0.478 -22.680 1.00 98.69 194 GLN A C 1
ATOM 1496 O O . GLN A 1 194 ? 20.963 0.624 -21.614 1.00 98.69 194 GLN A O 1
ATOM 1501 N N . ALA A 1 195 ? 21.228 -0.496 -23.532 1.00 98.81 195 ALA A N 1
ATOM 1502 C CA . ALA A 1 195 ? 20.125 -1.429 -23.318 1.00 98.81 195 ALA A CA 1
ATOM 1503 C C . ALA A 1 195 ? 20.325 -2.324 -22.083 1.00 98.81 195 ALA A C 1
ATOM 1505 O O . ALA A 1 195 ? 19.364 -2.625 -21.376 1.00 98.81 195 ALA A O 1
ATOM 1506 N N . ARG A 1 196 ? 21.559 -2.740 -21.781 1.00 98.75 196 ARG A N 1
ATOM 1507 C CA . ARG A 1 196 ? 21.852 -3.481 -20.543 1.00 98.75 196 ARG A CA 1
ATOM 1508 C C . ARG A 1 196 ? 21.724 -2.586 -19.319 1.00 98.75 196 ARG A C 1
ATOM 1510 O O . ARG A 1 196 ? 21.090 -2.978 -18.342 1.00 98.75 196 ARG A O 1
ATOM 1517 N N . LEU A 1 197 ? 22.291 -1.384 -19.390 1.00 98.62 197 LEU A N 1
ATOM 1518 C CA . LEU A 1 197 ? 22.299 -0.445 -18.275 1.00 98.62 197 LEU A CA 1
ATOM 1519 C C . LEU A 1 197 ? 20.890 0.042 -17.930 1.00 98.62 197 LEU A C 1
ATOM 1521 O O . LEU A 1 197 ? 20.522 0.063 -16.761 1.00 98.62 197 LEU A O 1
ATOM 1525 N N . VAL A 1 198 ? 20.065 0.354 -18.931 1.00 98.62 198 VAL A N 1
ATOM 1526 C CA . VAL A 1 198 ? 18.685 0.786 -18.692 1.00 98.62 198 VAL A CA 1
ATOM 1527 C C . VAL A 1 198 ? 17.859 -0.304 -18.004 1.00 98.62 198 VAL A C 1
ATOM 1529 O O . VAL A 1 198 ? 17.141 -0.014 -17.052 1.00 98.62 198 VAL A O 1
ATOM 1532 N N . LEU A 1 199 ? 18.001 -1.572 -18.412 1.00 98.75 199 LEU A N 1
ATOM 1533 C CA . LEU A 1 199 ? 17.300 -2.692 -17.777 1.00 98.75 199 LEU A CA 1
ATOM 1534 C C . LEU A 1 199 ? 17.803 -2.939 -16.348 1.00 98.75 199 LEU A C 1
ATOM 1536 O O . LEU A 1 199 ? 16.995 -3.185 -15.452 1.00 98.75 199 LEU A O 1
ATOM 1540 N N . ALA A 1 200 ? 19.113 -2.815 -16.115 1.00 98.56 200 ALA A N 1
ATOM 1541 C CA . ALA A 1 200 ? 19.695 -2.891 -14.777 1.00 98.56 200 ALA A CA 1
ATOM 1542 C C . ALA A 1 200 ? 19.163 -1.779 -13.860 1.00 98.56 200 ALA A C 1
ATOM 1544 O O . ALA A 1 200 ? 18.755 -2.063 -12.737 1.00 98.56 200 ALA A O 1
ATOM 1545 N N . ASN A 1 201 ? 19.078 -0.545 -14.362 1.00 98.50 201 ASN A N 1
ATOM 1546 C CA . ASN A 1 201 ? 18.526 0.594 -13.630 1.00 98.50 201 ASN A CA 1
ATOM 1547 C C . ASN A 1 201 ? 17.050 0.374 -13.273 1.00 98.50 201 ASN A C 1
ATOM 1549 O O . ASN A 1 201 ? 16.660 0.563 -12.123 1.00 98.50 201 ASN A O 1
ATOM 1553 N N . VAL A 1 202 ? 16.230 -0.091 -14.224 1.00 98.31 202 VAL A N 1
ATOM 1554 C CA . VAL A 1 202 ? 14.823 -0.438 -13.952 1.00 98.31 202 VAL A CA 1
ATOM 1555 C C . VAL A 1 202 ? 14.714 -1.506 -12.866 1.00 98.31 202 VAL A C 1
ATOM 1557 O O . VAL A 1 202 ? 13.912 -1.353 -11.946 1.00 98.31 202 VAL A O 1
ATOM 1560 N N . ALA A 1 203 ? 15.518 -2.569 -12.934 1.00 97.94 203 ALA A N 1
ATOM 1561 C CA . ALA A 1 203 ? 15.490 -3.618 -11.918 1.00 97.94 203 ALA A CA 1
ATOM 1562 C C . ALA A 1 203 ? 16.006 -3.154 -10.555 1.00 97.94 203 ALA A C 1
ATOM 1564 O O . ALA A 1 203 ? 15.486 -3.606 -9.542 1.00 97.94 203 ALA A O 1
ATOM 1565 N N . ALA A 1 204 ? 16.971 -2.235 -10.513 1.00 97.94 204 ALA A N 1
ATOM 1566 C CA . ALA A 1 204 ? 17.426 -1.637 -9.265 1.00 97.94 204 ALA A CA 1
ATOM 1567 C C . ALA A 1 204 ? 16.295 -0.856 -8.578 1.00 97.94 204 ALA A C 1
ATOM 1569 O O . ALA A 1 204 ? 16.089 -1.030 -7.378 1.00 97.94 204 ALA A O 1
ATOM 1570 N N . VAL A 1 205 ? 15.505 -0.075 -9.328 1.00 97.56 205 VAL A N 1
ATOM 1571 C CA . VAL A 1 205 ? 14.302 0.583 -8.780 1.00 97.56 205 VAL A CA 1
ATOM 1572 C C . VAL A 1 205 ? 13.243 -0.448 -8.379 1.00 97.56 205 VAL A C 1
ATOM 1574 O O . VAL A 1 205 ? 12.628 -0.310 -7.325 1.00 97.56 205 VAL A O 1
ATOM 1577 N N . ALA A 1 206 ? 13.041 -1.493 -9.188 1.00 96.38 206 ALA A N 1
ATOM 1578 C CA . ALA A 1 206 ? 12.076 -2.563 -8.922 1.00 96.38 206 ALA A CA 1
ATOM 1579 C C . ALA A 1 206 ? 12.486 -3.525 -7.782 1.00 96.38 206 ALA A C 1
ATOM 1581 O O . ALA A 1 206 ? 11.675 -4.347 -7.349 1.00 96.38 206 ALA A O 1
ATOM 1582 N N . GLY A 1 207 ? 13.736 -3.455 -7.317 1.00 94.81 207 GLY A N 1
ATOM 1583 C CA . GLY A 1 207 ? 14.348 -4.346 -6.328 1.00 94.81 207 GLY A CA 1
ATOM 1584 C C . GLY A 1 207 ? 14.814 -5.696 -6.891 1.00 94.81 207 GLY A C 1
ATOM 1585 O O . GLY A 1 207 ? 15.908 -6.149 -6.566 1.00 94.81 207 GLY A O 1
ATOM 1586 N N . ASP A 1 208 ? 14.019 -6.332 -7.754 1.00 94.75 208 ASP A N 1
ATOM 1587 C CA . ASP A 1 208 ? 14.366 -7.582 -8.445 1.00 94.75 208 ASP A CA 1
ATOM 1588 C C . ASP A 1 208 ? 13.800 -7.557 -9.871 1.00 94.75 208 ASP A C 1
ATOM 1590 O O . ASP A 1 208 ? 12.640 -7.226 -10.091 1.00 94.75 208 ASP A O 1
ATOM 1594 N N . ARG A 1 209 ? 14.579 -7.978 -10.870 1.00 96.69 209 ARG A N 1
ATOM 1595 C CA . ARG A 1 209 ? 14.070 -8.142 -12.241 1.00 96.69 209 ARG A CA 1
ATOM 1596 C C . ARG A 1 209 ? 12.923 -9.156 -12.332 1.00 96.69 209 ARG A C 1
ATOM 1598 O O . ARG A 1 209 ? 12.082 -9.031 -13.212 1.00 96.69 209 ARG A O 1
ATOM 1605 N N . ARG A 1 210 ? 12.866 -10.151 -11.439 1.00 97.00 210 ARG A N 1
ATOM 1606 C CA . ARG A 1 210 ? 11.794 -11.165 -11.410 1.00 97.00 210 ARG A CA 1
ATOM 1607 C C . ARG A 1 210 ? 10.455 -10.613 -10.928 1.00 97.00 210 ARG A C 1
ATOM 1609 O O . ARG A 1 210 ? 9.434 -11.234 -11.199 1.00 97.00 210 ARG A O 1
ATOM 1616 N N . SER A 1 211 ? 10.451 -9.480 -10.223 1.00 96.88 211 SER A N 1
ATOM 1617 C CA . SER A 1 211 ? 9.214 -8.834 -9.776 1.00 96.88 211 SER A CA 1
ATOM 1618 C C . SER A 1 211 ? 8.547 -8.031 -10.896 1.00 96.88 211 SER A C 1
ATOM 1620 O O . SER A 1 211 ? 7.370 -7.689 -10.787 1.00 96.88 211 SER A O 1
ATOM 1622 N N . ILE A 1 212 ? 9.269 -7.733 -11.981 1.00 98.44 212 ILE A N 1
ATOM 1623 C CA . ILE A 1 212 ? 8.772 -6.937 -13.102 1.00 98.44 212 ILE A CA 1
ATOM 1624 C C . ILE A 1 212 ? 7.743 -7.749 -13.891 1.00 98.44 212 ILE A C 1
ATOM 1626 O O . ILE A 1 212 ? 8.053 -8.785 -14.468 1.00 98.44 212 ILE A O 1
ATOM 1630 N N . VAL A 1 213 ? 6.515 -7.239 -13.962 1.00 98.38 213 VAL A N 1
ATOM 1631 C CA . VAL A 1 213 ? 5.400 -7.875 -14.680 1.00 98.38 213 VAL A CA 1
ATOM 1632 C C . VAL A 1 213 ? 5.061 -7.168 -15.987 1.00 98.38 213 VAL A C 1
ATOM 1634 O O . VAL A 1 213 ? 4.427 -7.759 -16.862 1.00 98.38 213 VAL A O 1
ATOM 1637 N N . ARG A 1 214 ? 5.491 -5.911 -16.153 1.00 98.69 214 ARG A N 1
ATOM 1638 C CA . ARG A 1 214 ? 5.318 -5.146 -17.390 1.00 98.69 214 ARG A CA 1
ATOM 1639 C C . ARG A 1 214 ? 6.491 -4.205 -17.639 1.00 98.69 214 ARG A C 1
ATOM 1641 O O . ARG A 1 214 ? 6.952 -3.562 -16.704 1.00 98.69 214 ARG A O 1
ATOM 1648 N N . CYS A 1 215 ? 6.877 -4.049 -18.903 1.00 98.75 215 CYS A N 1
ATOM 1649 C CA . CYS A 1 215 ? 7.762 -2.984 -19.371 1.00 98.75 215 CYS A CA 1
ATOM 1650 C C . CYS A 1 215 ? 7.116 -2.177 -20.505 1.00 98.75 215 CYS A C 1
ATOM 1652 O O . CYS A 1 215 ? 6.506 -2.747 -21.418 1.00 98.75 215 CYS A O 1
ATOM 1654 N N . THR A 1 216 ? 7.340 -0.866 -20.506 1.00 98.75 216 THR A N 1
ATOM 1655 C CA . THR A 1 216 ? 7.203 -0.033 -21.706 1.00 98.75 216 THR A CA 1
ATOM 1656 C C . THR A 1 216 ? 8.601 0.395 -22.134 1.00 98.75 216 THR A C 1
ATOM 1658 O O . THR A 1 216 ? 9.338 0.988 -21.354 1.00 98.75 216 THR A O 1
ATOM 1661 N N . CYS A 1 217 ? 8.998 0.044 -23.356 1.00 98.75 217 CYS A N 1
ATOM 1662 C CA . CYS A 1 217 ? 10.345 0.283 -23.870 1.00 98.75 217 CYS A CA 1
ATOM 1663 C C . CYS A 1 217 ? 10.295 1.272 -25.037 1.00 98.75 217 CYS A C 1
ATOM 1665 O O . CYS A 1 217 ? 9.624 1.014 -26.039 1.00 98.75 217 CYS A O 1
ATOM 1667 N N . TYR A 1 218 ? 11.039 2.365 -24.930 1.00 98.75 218 TYR A N 1
ATOM 1668 C CA . TYR A 1 218 ? 11.151 3.399 -25.951 1.00 98.75 218 TYR A CA 1
ATOM 1669 C C . TYR A 1 218 ? 12.525 3.291 -26.608 1.00 98.75 218 TYR A C 1
ATOM 1671 O O . TYR A 1 218 ? 13.541 3.367 -25.924 1.00 98.75 218 TYR A O 1
ATOM 1679 N N . LEU A 1 219 ? 12.560 3.096 -27.924 1.00 98.75 219 LEU A N 1
ATOM 1680 C CA . LEU A 1 219 ? 13.790 3.061 -28.719 1.00 98.75 219 LEU A CA 1
ATOM 1681 C C . LEU A 1 219 ? 13.896 4.335 -29.559 1.00 98.75 219 LEU A C 1
ATOM 1683 O O . LEU A 1 219 ? 12.900 4.768 -30.136 1.00 98.75 219 LEU A O 1
ATOM 1687 N N . ALA A 1 220 ? 15.093 4.908 -29.679 1.00 98.19 220 ALA A N 1
ATOM 1688 C CA . ALA A 1 220 ? 15.314 6.093 -30.514 1.00 98.19 220 ALA A CA 1
ATOM 1689 C C . ALA A 1 220 ? 15.187 5.800 -32.021 1.00 98.19 220 ALA A C 1
ATOM 1691 O O . ALA A 1 220 ? 14.761 6.662 -32.787 1.00 98.19 220 ALA A O 1
ATOM 1692 N N . ASP A 1 221 ? 15.515 4.573 -32.440 1.00 98.00 221 ASP A N 1
ATOM 1693 C CA . ASP A 1 221 ? 15.458 4.121 -33.831 1.00 98.00 221 ASP A CA 1
ATOM 1694 C C . ASP A 1 221 ? 14.946 2.673 -33.909 1.00 98.00 221 ASP A C 1
ATOM 1696 O O . ASP A 1 221 ? 15.243 1.827 -33.059 1.00 98.00 221 ASP A O 1
ATOM 1700 N N . ARG A 1 222 ? 14.188 2.362 -34.965 1.00 97.75 222 ARG A N 1
ATOM 1701 C CA . ARG A 1 222 ? 13.704 1.008 -35.262 1.00 97.75 222 ARG A CA 1
ATOM 1702 C C . ARG A 1 222 ? 14.848 0.021 -35.514 1.00 97.75 222 ARG A C 1
ATOM 1704 O O . ARG A 1 222 ? 14.679 -1.167 -35.237 1.00 97.75 222 ARG A O 1
ATOM 1711 N N . ALA A 1 223 ? 15.992 0.484 -36.017 1.00 98.12 223 ALA A N 1
ATOM 1712 C CA . ALA A 1 223 ? 17.177 -0.331 -36.269 1.00 98.12 223 ALA A CA 1
ATOM 1713 C C . ALA A 1 223 ? 17.683 -1.048 -35.004 1.00 98.12 223 ALA A C 1
ATOM 1715 O O . ALA A 1 223 ? 18.201 -2.159 -35.088 1.00 98.12 223 ALA A O 1
ATOM 1716 N N . HIS A 1 224 ? 17.445 -0.473 -33.824 1.00 98.44 224 HIS A N 1
ATOM 1717 C CA . HIS A 1 224 ? 17.856 -1.046 -32.544 1.00 98.44 224 HIS A CA 1
ATOM 1718 C C . HIS A 1 224 ? 16.992 -2.223 -32.066 1.00 98.44 224 HIS A C 1
ATOM 1720 O O . HIS A 1 224 ? 17.356 -2.923 -31.121 1.00 98.44 224 HIS A O 1
ATOM 1726 N N . PHE A 1 225 ? 15.840 -2.480 -32.693 1.00 98.56 225 PHE A N 1
ATOM 1727 C CA . PHE A 1 225 ? 14.854 -3.430 -32.170 1.00 98.56 225 PHE A CA 1
ATOM 1728 C C . PHE A 1 225 ? 15.376 -4.871 -32.063 1.00 98.56 225 PHE A C 1
ATOM 1730 O O . PHE A 1 225 ? 15.103 -5.560 -31.078 1.00 98.56 225 PHE A O 1
ATOM 1737 N N . ALA A 1 226 ? 16.134 -5.339 -33.059 1.00 98.56 226 ALA A N 1
ATOM 1738 C CA . ALA A 1 226 ? 16.685 -6.694 -33.052 1.00 98.56 226 ALA A CA 1
ATOM 1739 C C . ALA A 1 226 ? 17.712 -6.885 -31.924 1.00 98.56 226 ALA A C 1
ATOM 1741 O O . ALA A 1 226 ? 17.640 -7.864 -31.179 1.00 98.56 226 ALA A O 1
ATOM 1742 N N . GLU A 1 227 ? 18.614 -5.919 -31.763 1.00 98.62 227 GLU A N 1
ATOM 1743 C CA . GLU A 1 227 ? 19.638 -5.911 -30.718 1.00 98.62 227 GLU A CA 1
ATOM 1744 C C . GLU A 1 227 ? 19.009 -5.791 -29.322 1.00 98.62 227 GLU A C 1
ATOM 1746 O O . GLU A 1 227 ? 19.356 -6.550 -28.416 1.00 98.62 227 GLU A O 1
ATOM 1751 N N . PHE A 1 228 ? 17.989 -4.937 -29.170 1.00 98.75 228 PHE A N 1
ATOM 1752 C CA . PHE A 1 228 ? 17.235 -4.811 -27.924 1.00 98.75 228 PHE A CA 1
ATOM 1753 C C . PHE A 1 228 ? 16.574 -6.131 -27.526 1.00 98.75 228 PHE A C 1
ATOM 1755 O O . PHE A 1 228 ? 16.627 -6.522 -26.365 1.00 98.75 228 PHE A O 1
ATOM 1762 N N . ASN A 1 229 ? 15.984 -6.861 -28.478 1.00 98.75 229 ASN A N 1
ATOM 1763 C CA . ASN A 1 229 ? 15.368 -8.159 -28.196 1.00 98.75 229 ASN A CA 1
ATOM 1764 C C . ASN A 1 229 ? 16.380 -9.204 -27.706 1.00 98.75 229 ASN A C 1
ATOM 1766 O O . ASN A 1 229 ? 16.019 -10.045 -26.880 1.00 98.75 229 ASN A O 1
ATOM 1770 N N . ALA A 1 230 ? 17.622 -9.167 -28.198 1.00 98.75 230 ALA A N 1
ATOM 1771 C CA . ALA A 1 230 ? 18.679 -10.056 -27.726 1.00 98.75 230 ALA A CA 1
ATOM 1772 C C . ALA A 1 230 ? 19.063 -9.732 -26.275 1.00 98.75 230 ALA A C 1
ATOM 1774 O O . ALA A 1 230 ? 19.008 -10.619 -25.423 1.00 98.75 230 ALA A O 1
ATOM 1775 N N . VAL A 1 231 ? 19.340 -8.456 -25.983 1.00 98.81 231 VAL A N 1
ATOM 1776 C CA . VAL A 1 231 ? 19.683 -7.984 -24.631 1.00 98.81 231 VAL A CA 1
ATOM 1777 C C . VAL A 1 231 ? 18.538 -8.221 -23.643 1.00 98.81 231 VAL A C 1
ATOM 1779 O O . VAL A 1 231 ? 18.762 -8.701 -22.538 1.00 98.81 231 VAL A O 1
ATOM 1782 N N . TYR A 1 232 ? 17.294 -7.949 -24.043 1.00 98.69 232 TYR A N 1
ATOM 1783 C CA . TYR A 1 232 ? 16.115 -8.154 -23.201 1.00 98.69 232 TYR A CA 1
ATOM 1784 C C . TYR A 1 232 ? 15.946 -9.630 -22.813 1.00 98.69 232 TYR A C 1
ATOM 1786 O O . TYR A 1 232 ? 15.666 -9.941 -21.657 1.00 98.69 232 TYR A O 1
ATOM 1794 N N . ARG A 1 233 ? 16.157 -10.557 -23.760 1.00 98.44 233 ARG A N 1
ATOM 1795 C CA . ARG A 1 233 ? 16.101 -12.001 -23.486 1.00 98.44 233 ARG A CA 1
ATOM 1796 C C . ARG A 1 233 ? 17.211 -12.434 -22.532 1.00 98.44 233 ARG A C 1
ATOM 1798 O O . ARG A 1 233 ? 16.936 -13.184 -21.603 1.00 98.44 233 ARG A O 1
ATOM 1805 N N . GLU A 1 234 ? 18.433 -11.957 -22.757 1.00 98.50 234 GLU A N 1
ATOM 1806 C CA . GLU A 1 234 ? 19.578 -12.208 -21.876 1.00 98.50 234 GLU A CA 1
ATOM 1807 C C . GLU A 1 234 ? 19.262 -11.738 -20.446 1.00 98.50 234 GLU A C 1
ATOM 1809 O O . GLU A 1 234 ? 19.343 -12.522 -19.499 1.00 98.50 234 GLU A O 1
ATOM 1814 N N . PHE A 1 235 ? 18.790 -10.498 -20.307 1.00 98.62 235 PHE A N 1
ATOM 1815 C CA . PHE A 1 235 ? 18.470 -9.879 -19.025 1.00 98.62 235 PHE A CA 1
ATOM 1816 C C . PHE A 1 235 ? 17.380 -10.626 -18.246 1.00 98.62 235 PHE A C 1
ATOM 1818 O O . PHE A 1 235 ? 17.501 -10.809 -17.037 1.00 98.62 235 PHE A O 1
ATOM 1825 N N . PHE A 1 236 ? 16.330 -11.107 -18.917 1.00 98.44 236 PHE A N 1
ATOM 1826 C CA . PHE A 1 236 ? 15.240 -11.864 -18.289 1.00 98.44 236 PHE A CA 1
ATOM 1827 C C . PHE A 1 236 ? 15.466 -13.386 -18.266 1.00 98.44 236 PHE A C 1
ATOM 1829 O O . PHE A 1 236 ? 14.543 -14.145 -17.981 1.00 98.44 236 PHE A O 1
ATOM 1836 N N . THR A 1 237 ? 16.696 -13.867 -18.478 1.00 98.19 237 THR A N 1
ATOM 1837 C CA . THR A 1 237 ? 17.010 -15.304 -18.369 1.00 98.19 237 THR A CA 1
ATOM 1838 C C . THR A 1 237 ? 16.579 -15.863 -17.007 1.00 98.19 237 THR A C 1
ATOM 1840 O O . THR A 1 237 ? 16.947 -15.325 -15.959 1.00 98.19 237 THR A O 1
ATOM 1843 N N . GLY A 1 238 ? 15.795 -16.943 -17.002 1.00 96.50 238 GLY A N 1
ATOM 1844 C CA . GLY A 1 238 ? 15.265 -17.559 -15.779 1.00 96.50 238 GLY A CA 1
ATOM 1845 C C . GLY A 1 238 ? 14.040 -16.861 -15.168 1.00 96.50 238 GLY A C 1
ATOM 1846 O O . GLY A 1 238 ? 13.706 -17.154 -14.022 1.00 96.50 238 GLY A O 1
ATOM 1847 N N . CYS A 1 239 ? 13.393 -15.946 -15.895 1.00 96.38 239 CYS A N 1
ATOM 1848 C CA . CYS A 1 239 ? 12.071 -15.406 -15.569 1.00 96.38 239 CYS A CA 1
ATOM 1849 C C . CYS A 1 239 ? 11.010 -16.069 -16.460 1.00 96.38 239 CYS A C 1
ATOM 1851 O O . CYS A 1 239 ? 11.138 -16.035 -17.683 1.00 96.38 239 CYS A O 1
ATOM 1853 N N . ASP A 1 240 ? 9.972 -16.644 -15.852 1.00 93.44 240 ASP A N 1
ATOM 1854 C CA . ASP A 1 240 ? 8.797 -17.178 -16.547 1.00 93.44 240 ASP A CA 1
ATOM 1855 C C . ASP A 1 240 ? 7.539 -16.918 -15.688 1.00 93.44 240 ASP A C 1
ATOM 1857 O O . ASP A 1 240 ? 7.529 -17.320 -14.520 1.00 93.44 240 ASP A O 1
ATOM 1861 N N . PRO A 1 241 ? 6.508 -16.219 -16.205 1.00 94.81 241 PRO A N 1
ATOM 1862 C CA . PRO A 1 241 ? 6.453 -15.583 -17.524 1.00 94.81 241 PRO A CA 1
ATOM 1863 C C . PRO A 1 241 ? 7.453 -14.424 -17.677 1.00 94.81 241 PRO A C 1
ATOM 1865 O O . PRO A 1 241 ? 7.864 -13.795 -16.701 1.00 94.81 241 PRO A O 1
ATOM 1868 N N . LEU A 1 242 ? 7.825 -14.112 -18.925 1.00 97.56 242 LEU A N 1
ATOM 1869 C CA . LEU A 1 242 ? 8.473 -12.834 -19.241 1.00 97.56 242 LEU A CA 1
ATOM 1870 C C . LEU A 1 242 ? 7.500 -11.669 -18.974 1.00 97.56 242 LEU A C 1
ATOM 1872 O O . LEU A 1 242 ? 6.288 -11.851 -19.138 1.00 97.56 242 LEU A O 1
ATOM 1876 N N . PRO A 1 243 ? 7.995 -10.460 -18.644 1.00 98.31 243 PRO A N 1
ATOM 1877 C CA . PRO A 1 243 ? 7.122 -9.309 -18.459 1.00 98.31 243 PRO A CA 1
ATOM 1878 C C . PRO A 1 243 ? 6.312 -9.001 -19.722 1.00 98.31 243 PRO A C 1
ATOM 1880 O O . PRO A 1 243 ? 6.826 -9.067 -20.844 1.00 98.31 243 PRO A O 1
ATOM 1883 N N . ALA A 1 244 ? 5.055 -8.588 -19.548 1.00 98.69 244 ALA A N 1
ATOM 1884 C CA . ALA A 1 244 ? 4.274 -8.023 -20.640 1.00 98.69 244 ALA A CA 1
ATOM 1885 C C . ALA A 1 244 ? 5.008 -6.795 -21.200 1.00 98.69 244 ALA A C 1
ATOM 1887 O O . ALA A 1 244 ? 5.441 -5.929 -20.443 1.00 98.69 244 ALA A O 1
ATOM 1888 N N . ARG A 1 245 ? 5.166 -6.693 -22.521 1.00 98.50 245 ARG A N 1
ATOM 1889 C CA . ARG A 1 245 ? 6.036 -5.668 -23.108 1.00 98.50 245 ARG A CA 1
ATOM 1890 C C . ARG A 1 245 ? 5.369 -4.912 -24.244 1.00 98.50 245 ARG A C 1
ATOM 1892 O O . ARG A 1 245 ? 4.967 -5.515 -25.236 1.00 98.50 245 ARG A O 1
ATOM 1899 N N . THR A 1 246 ? 5.379 -3.587 -24.136 1.00 98.56 246 THR A N 1
ATOM 1900 C CA . THR A 1 246 ? 5.141 -2.675 -25.260 1.00 98.56 246 THR A CA 1
ATOM 1901 C C . THR A 1 246 ? 6.474 -2.080 -25.693 1.00 98.56 246 THR A C 1
ATOM 1903 O O . THR A 1 246 ? 7.252 -1.636 -24.852 1.00 98.56 246 THR A O 1
ATOM 1906 N N . THR A 1 247 ? 6.751 -2.052 -26.996 1.00 98.56 247 THR A N 1
ATOM 1907 C CA . THR A 1 247 ? 7.940 -1.382 -27.541 1.00 98.56 247 THR A CA 1
ATOM 1908 C C . THR A 1 247 ? 7.519 -0.374 -28.595 1.00 98.56 247 THR A C 1
ATOM 1910 O O . THR A 1 247 ? 6.802 -0.727 -29.530 1.00 98.56 247 THR A O 1
ATOM 1913 N N . VAL A 1 248 ? 7.963 0.869 -28.439 1.00 98.19 248 VAL A N 1
ATOM 1914 C CA . VAL A 1 248 ? 7.667 1.975 -29.355 1.00 98.19 248 VAL A CA 1
ATOM 1915 C C . VAL A 1 248 ? 8.959 2.647 -29.801 1.00 98.19 248 VAL A C 1
ATOM 1917 O O . VAL A 1 248 ? 9.967 2.607 -29.097 1.00 98.19 248 VAL A O 1
ATOM 1920 N N . VAL A 1 249 ? 8.923 3.269 -30.978 1.00 98.38 249 VAL A N 1
ATOM 1921 C CA . VAL A 1 249 ? 10.010 4.128 -31.455 1.00 98.38 249 VAL A CA 1
ATOM 1922 C C . VAL A 1 249 ? 9.613 5.578 -31.200 1.00 98.38 249 VAL A C 1
ATOM 1924 O O . VAL A 1 249 ? 8.527 5.988 -31.610 1.00 98.38 249 VAL A O 1
ATOM 1927 N N . ALA A 1 250 ? 10.455 6.333 -30.497 1.00 96.44 250 ALA A N 1
ATOM 1928 C CA . ALA A 1 250 ? 10.174 7.705 -30.083 1.00 96.44 250 ALA A CA 1
ATOM 1929 C C . ALA A 1 250 ? 11.460 8.534 -29.982 1.00 96.44 250 ALA A C 1
ATOM 1931 O O . ALA A 1 250 ? 12.535 8.009 -29.705 1.00 96.44 250 ALA A O 1
ATOM 1932 N N . ARG A 1 251 ? 11.341 9.855 -30.149 1.00 95.44 251 ARG A N 1
ATOM 1933 C CA . ARG A 1 251 ? 12.444 10.775 -29.859 1.00 95.44 251 ARG A CA 1
ATOM 1934 C C . ARG A 1 251 ? 12.576 10.940 -28.344 1.00 95.44 251 ARG A C 1
ATOM 1936 O O . ARG A 1 251 ? 11.633 11.395 -27.702 1.00 95.44 251 ARG A O 1
ATOM 1943 N N . LEU A 1 252 ? 13.738 10.587 -27.799 1.00 95.75 252 LEU A N 1
ATOM 1944 C CA . LEU A 1 252 ? 14.013 10.644 -26.362 1.00 95.75 252 LEU A CA 1
ATOM 1945 C C . LEU A 1 252 ? 14.474 12.046 -25.937 1.00 95.75 252 LEU A C 1
ATOM 1947 O O . LEU A 1 252 ? 15.026 12.803 -26.738 1.00 95.75 252 LEU A O 1
ATOM 1951 N N . VAL A 1 253 ? 14.186 12.409 -24.682 1.00 91.50 253 VAL A N 1
ATOM 1952 C CA . VAL A 1 253 ? 14.322 13.791 -24.181 1.00 91.50 253 VAL A CA 1
ATOM 1953 C C . VAL A 1 253 ? 15.781 14.178 -23.944 1.00 91.50 253 VAL A C 1
ATOM 1955 O O . VAL A 1 253 ? 16.173 15.309 -24.227 1.00 91.50 253 VAL A O 1
ATOM 1958 N N . ARG A 1 254 ? 16.590 13.252 -23.420 1.00 90.12 254 ARG A N 1
ATOM 1959 C CA . ARG A 1 254 ? 18.007 13.486 -23.129 1.00 90.12 254 ARG A CA 1
ATOM 1960 C C . ARG A 1 254 ? 18.857 13.142 -24.348 1.00 90.12 254 ARG A C 1
ATOM 1962 O O . ARG A 1 254 ? 18.735 12.060 -24.915 1.00 90.12 254 ARG A O 1
ATOM 1969 N N . GLU A 1 255 ? 19.740 14.062 -24.719 1.00 91.44 255 GLU A N 1
ATOM 1970 C CA . GLU A 1 255 ? 20.676 13.869 -25.823 1.00 91.44 255 GLU A CA 1
ATOM 1971 C C . GLU A 1 255 ? 21.548 12.622 -25.613 1.00 91.44 255 GLU A C 1
ATOM 1973 O O . GLU A 1 255 ? 21.993 12.344 -24.500 1.00 91.44 255 GLU A O 1
ATOM 1978 N N . GLY A 1 256 ? 21.758 11.857 -26.687 1.00 94.19 256 GLY A N 1
ATOM 1979 C CA . GLY A 1 256 ? 22.560 10.630 -26.693 1.00 94.19 256 GLY A CA 1
ATOM 1980 C C . GLY A 1 256 ? 21.884 9.393 -26.088 1.00 94.19 256 GLY A C 1
ATOM 1981 O O . GLY A 1 256 ? 22.417 8.294 -26.238 1.00 94.19 256 GLY A O 1
ATOM 1982 N N . VAL A 1 257 ? 20.718 9.531 -25.445 1.00 97.19 257 VAL A N 1
ATOM 1983 C CA . VAL A 1 257 ? 19.939 8.379 -24.977 1.00 97.19 257 VAL A CA 1
ATOM 1984 C C . VAL A 1 257 ? 19.274 7.704 -26.176 1.00 97.19 257 VAL A C 1
ATOM 1986 O O . VAL A 1 257 ? 18.527 8.337 -26.922 1.00 97.19 257 VAL A O 1
ATOM 1989 N N . LEU A 1 258 ? 19.533 6.407 -26.344 1.00 98.50 258 LEU A N 1
ATOM 1990 C CA . LEU A 1 258 ? 19.002 5.579 -27.431 1.00 98.50 258 LEU A CA 1
ATOM 1991 C C . LEU A 1 258 ? 17.876 4.642 -26.975 1.00 98.50 258 LEU A C 1
ATOM 1993 O O . LEU A 1 258 ? 17.148 4.095 -27.808 1.00 98.50 258 LEU A O 1
ATOM 1997 N N . VAL A 1 259 ? 17.731 4.448 -25.663 1.00 98.69 259 VAL A N 1
ATOM 1998 C CA . VAL A 1 259 ? 16.694 3.610 -25.058 1.00 98.69 259 VAL A CA 1
ATOM 1999 C C . VAL A 1 259 ? 16.278 4.133 -23.687 1.00 98.69 259 VAL A C 1
ATOM 2001 O O . VAL A 1 259 ? 17.121 4.483 -22.867 1.00 98.69 259 VAL A O 1
ATOM 2004 N N . GLU A 1 260 ? 14.975 4.135 -23.428 1.00 98.50 260 GLU A N 1
ATOM 2005 C CA . GLU A 1 260 ? 14.377 4.425 -22.122 1.00 98.50 260 GLU A CA 1
ATOM 2006 C C . GLU A 1 260 ? 13.353 3.333 -21.786 1.00 98.50 260 GLU A C 1
ATOM 2008 O O . GLU A 1 260 ? 12.662 2.829 -22.677 1.00 98.50 260 GLU A O 1
ATOM 2013 N N . VAL A 1 261 ? 13.267 2.920 -20.519 1.00 98.69 261 VAL A N 1
ATOM 2014 C CA . VAL A 1 261 ? 12.325 1.876 -20.087 1.00 98.69 261 VAL A CA 1
ATOM 2015 C C . VAL A 1 261 ? 11.629 2.278 -18.792 1.00 98.69 261 VAL A C 1
ATOM 2017 O O . VAL A 1 261 ? 12.288 2.624 -17.815 1.00 98.69 261 VAL A O 1
ATOM 2020 N N . ASP A 1 262 ? 10.300 2.177 -18.769 1.00 98.38 262 ASP A N 1
ATOM 2021 C CA . ASP A 1 262 ? 9.507 2.136 -17.537 1.00 98.38 262 ASP A CA 1
ATOM 2022 C C . ASP A 1 262 ? 9.005 0.715 -17.260 1.00 98.38 262 ASP A C 1
ATOM 2024 O O . ASP A 1 262 ? 8.939 -0.133 -18.162 1.00 98.38 262 ASP A O 1
ATOM 2028 N N . ALA A 1 263 ? 8.670 0.443 -16.000 1.00 98.62 263 ALA A N 1
ATOM 2029 C CA . ALA A 1 263 ? 8.167 -0.851 -15.586 1.00 98.62 263 ALA A CA 1
ATOM 2030 C C . ALA A 1 263 ? 7.090 -0.776 -14.504 1.00 98.62 263 ALA A C 1
ATOM 2032 O O . ALA A 1 263 ? 7.027 0.145 -13.687 1.00 98.62 263 ALA A O 1
ATOM 2033 N N . VAL A 1 264 ? 6.277 -1.832 -14.481 1.00 98.56 264 VAL A N 1
ATOM 2034 C CA . VAL A 1 264 ? 5.429 -2.191 -13.346 1.00 98.56 264 VAL A CA 1
ATOM 2035 C C . VAL A 1 264 ? 5.967 -3.482 -12.753 1.00 98.56 264 VAL A C 1
ATOM 2037 O O . VAL A 1 264 ? 6.155 -4.467 -13.472 1.00 98.56 264 VAL A O 1
ATOM 2040 N N . ALA A 1 265 ? 6.182 -3.477 -11.445 1.00 98.00 265 ALA A N 1
ATOM 2041 C CA . ALA A 1 265 ? 6.599 -4.628 -10.664 1.00 98.00 265 ALA A CA 1
ATOM 2042 C C . ALA A 1 265 ? 5.559 -4.986 -9.596 1.00 98.00 265 ALA A C 1
ATOM 2044 O O . ALA A 1 265 ? 4.789 -4.133 -9.153 1.00 98.00 265 ALA A O 1
ATOM 2045 N N . VAL A 1 266 ? 5.545 -6.253 -9.187 1.00 95.38 266 VAL A N 1
ATOM 2046 C CA . VAL A 1 266 ? 4.773 -6.753 -8.047 1.00 95.38 266 VAL A CA 1
ATOM 2047 C C . VAL A 1 266 ? 5.746 -7.064 -6.916 1.00 95.38 266 VAL A C 1
ATOM 2049 O O . VAL A 1 266 ? 6.515 -8.017 -6.995 1.00 95.38 266 VAL A O 1
ATOM 2052 N N . VAL A 1 267 ? 5.725 -6.236 -5.878 1.00 87.06 267 VAL A N 1
ATOM 2053 C CA . VAL A 1 267 ? 6.619 -6.292 -4.720 1.00 87.06 267 VAL A CA 1
ATOM 2054 C C . VAL A 1 267 ? 5.814 -6.656 -3.472 1.00 87.06 267 VAL A C 1
ATOM 2056 O O . VAL A 1 267 ? 4.744 -6.092 -3.232 1.00 87.06 267 VAL A O 1
ATOM 2059 N N . GLY A 1 268 ? 6.312 -7.614 -2.691 1.00 66.25 268 GLY A N 1
ATOM 2060 C CA . GLY A 1 268 ? 5.670 -8.143 -1.485 1.00 66.25 268 GLY A CA 1
ATOM 2061 C C . GLY A 1 268 ? 6.695 -8.463 -0.416 1.00 66.25 268 GLY A C 1
ATOM 2062 O O . GLY A 1 268 ? 7.792 -8.926 -0.800 1.00 66.25 268 GLY A O 1
#

Radius of gyration: 26.61 Å; chains: 1; bounding box: 54×42×76 Å

Sequence (268 aa):
MENLLAERACERLILDFVHRLDLGEPATVAELFTEDGVCQWPEGQRRIEGRDALRTYFGARPADRLSRRVMSNVRVTVTGPDTATATSYFTTYRLDGHPGGILPAGPPYQVGHYEDAFRRAADGTWLLAARTLVLPFGGGPQRVHTDAAPYVRFSDGTEPPLSQGVRTGPFLFTSGQGPLHPGTHEMPAAFAEQARLVLANVAAVAGDRRSIVRCTCYLADRAHFAEFNAVYREFFTGCDPLPARTTVVARLVREGVLVEVDAVAVVG

pLDDT: mean 94.79, std 5.47, range [66.25, 98.88]